Protein AF-A0A0C2D2R8-F1 (afdb_monomer)

Organism: NCBI:txid51022

pLDDT: mean 90.13, std 8.59, range [53.88, 98.56]

Mean predicted aligned error: 11.69 Å

Secondary structure (DSSP, 8-state):
---EEGGGTTS-SSTT---SS----HHHHHHTTSS-S---SBSSHHHHHHHHHHHTT-------TTTSEE-PPP--SPPTTS-B-TTHHHHHHHHHHHTTTSSTTT---EEEEEEE-SS-EEEEEE--HHHHTHHHHTS-SSTT---SS----HHHHHHTTSS-S---SBSSHHHHHHHHHHHTT-------TTT----PPP-PSPPTTSPBPTTHHHHHHHHHHHGGGSSTTT---EEEEEEE-SS-EEEEEE--HHHHHHHHHHHH-

Solvent-accessible surface area (backbone atoms only — not comparable to full-atom values): 16697 Å² total; per-residue (Å²): 74,60,42,7,32,56,90,56,76,46,40,65,94,51,96,65,71,49,48,97,41,71,85,71,53,73,64,56,37,56,73,38,24,44,57,67,82,77,69,67,47,44,63,49,59,37,50,38,42,37,51,36,41,48,75,70,73,46,82,90,74,70,62,58,57,90,76,29,61,42,78,74,81,89,72,76,80,81,55,85,89,52,43,72,29,89,57,30,65,47,52,47,70,41,37,89,79,44,37,90,74,38,12,63,89,62,69,65,68,44,83,75,46,80,44,85,52,100,90,49,73,48,75,44,67,42,64,51,57,87,68,58,46,56,67,57,72,64,48,71,80,43,98,64,70,47,59,100,78,77,87,70,53,73,64,57,36,58,73,38,22,44,58,66,82,77,70,68,50,46,64,51,59,37,52,38,42,38,50,36,41,48,72,72,71,46,83,86,86,74,74,59,71,91,76,63,74,84,81,85,78,89,71,76,80,78,56,84,89,56,45,70,29,90,29,30,66,55,51,48,72,41,36,90,80,44,39,89,75,38,11,62,88,64,68,64,68,44,83,75,45,79,46,85,51,98,87,49,73,47,75,45,67,43,67,50,56,88,73,48,46,64,57,50,50,74,74,50,96

Structure (mmCIF, N/CA/C/O backbone):
data_AF-A0A0C2D2R8-F1
#
_entry.id   AF-A0A0C2D2R8-F1
#
loop_
_atom_site.group_PDB
_atom_site.id
_atom_site.type_symbol
_atom_site.label_atom_id
_atom_site.label_alt_id
_atom_site.label_comp_id
_atom_site.label_asym_id
_atom_site.label_entity_id
_atom_site.label_seq_id
_atom_site.pdbx_PDB_ins_code
_atom_site.Cartn_x
_atom_site.Cartn_y
_atom_site.Cartn_z
_atom_site.occupancy
_atom_site.B_iso_or_equiv
_atom_site.auth_seq_id
_atom_site.auth_comp_id
_atom_site.auth_asym_id
_atom_site.auth_atom_id
_atom_site.pdbx_PDB_model_num
ATOM 1 N N . MET A 1 1 ? 22.626 1.838 -16.517 1.00 75.88 1 MET A N 1
ATOM 2 C CA . MET A 1 1 ? 21.648 2.520 -15.643 1.00 75.88 1 MET A CA 1
ATOM 3 C C . MET A 1 1 ? 22.037 3.982 -15.448 1.00 75.88 1 MET A C 1
ATOM 5 O O . MET A 1 1 ? 23.229 4.282 -15.495 1.00 75.88 1 MET A O 1
ATOM 9 N N . ALA A 1 2 ? 21.071 4.879 -15.237 1.00 78.25 2 ALA A N 1
ATOM 10 C CA . ALA A 1 2 ? 21.328 6.248 -14.796 1.00 78.25 2 ALA A CA 1
ATOM 11 C C . ALA A 1 2 ? 21.651 6.298 -13.298 1.00 78.25 2 ALA A C 1
ATOM 13 O O . ALA A 1 2 ? 20.819 5.952 -12.471 1.00 78.25 2 ALA A O 1
ATOM 14 N N . VAL A 1 3 ? 22.869 6.724 -12.960 1.00 83.44 3 VAL A N 1
ATOM 15 C CA . VAL A 1 3 ? 23.379 6.709 -11.573 1.00 83.44 3 VAL A CA 1
ATOM 16 C C . VAL A 1 3 ? 23.703 8.101 -11.035 1.00 83.44 3 VAL A C 1
ATOM 18 O O . VAL A 1 3 ? 23.765 8.293 -9.827 1.00 83.44 3 VAL A O 1
ATOM 21 N N . ALA A 1 4 ? 23.882 9.086 -11.922 1.00 86.06 4 ALA A N 1
ATOM 22 C CA . ALA A 1 4 ? 24.266 10.444 -11.561 1.00 86.06 4 ALA A CA 1
ATOM 23 C C . ALA A 1 4 ? 23.392 11.465 -12.302 1.00 86.06 4 ALA A C 1
ATOM 25 O O . ALA A 1 4 ? 23.689 11.859 -13.428 1.00 86.06 4 ALA A O 1
ATOM 26 N N . MET A 1 5 ? 22.308 11.922 -11.672 1.00 88.25 5 MET A N 1
ATOM 27 C CA . MET A 1 5 ? 21.421 12.948 -12.238 1.00 88.25 5 MET A CA 1
ATOM 28 C C . MET A 1 5 ? 21.663 14.325 -11.628 1.00 88.25 5 MET A C 1
ATOM 30 O O . MET A 1 5 ? 21.752 14.459 -10.409 1.00 88.25 5 MET A O 1
ATOM 34 N N . ASN A 1 6 ? 21.648 15.373 -12.453 1.00 88.81 6 ASN A N 1
ATOM 35 C CA . ASN A 1 6 ? 21.806 16.756 -11.988 1.00 88.81 6 ASN A CA 1
ATOM 36 C C . ASN A 1 6 ? 20.785 17.169 -10.906 1.00 88.81 6 ASN A C 1
ATOM 38 O O . ASN A 1 6 ? 21.153 17.863 -9.962 1.00 88.81 6 ASN A O 1
ATOM 42 N N . LYS A 1 7 ? 19.528 16.706 -11.001 1.00 86.25 7 LYS A N 1
ATOM 43 C CA . LYS A 1 7 ? 18.465 16.958 -10.008 1.00 86.25 7 LYS A CA 1
ATOM 44 C C . LYS A 1 7 ? 18.848 16.497 -8.598 1.00 86.25 7 LYS A C 1
ATOM 46 O O . LYS A 1 7 ? 18.421 17.112 -7.629 1.00 86.25 7 LYS A O 1
ATOM 51 N N . PHE A 1 8 ? 19.666 15.453 -8.492 1.00 86.06 8 PHE A N 1
ATOM 52 C CA . PHE A 1 8 ? 20.115 14.866 -7.228 1.00 86.06 8 PHE A CA 1
ATOM 53 C C . PHE A 1 8 ? 21.587 15.188 -6.930 1.00 86.06 8 PHE A C 1
ATOM 55 O O . PHE A 1 8 ? 22.262 14.453 -6.216 1.00 86.06 8 PHE A O 1
ATOM 62 N N . GLY A 1 9 ? 22.126 16.264 -7.516 1.00 89.56 9 GLY A N 1
ATOM 63 C CA . GLY A 1 9 ? 23.525 16.648 -7.314 1.00 89.56 9 GLY A CA 1
ATOM 64 C C . GLY A 1 9 ? 24.525 15.630 -7.871 1.00 89.56 9 GLY A C 1
ATOM 65 O O . GLY A 1 9 ? 25.624 15.511 -7.340 1.00 89.56 9 GLY A O 1
ATOM 66 N N . TYR A 1 10 ? 24.141 14.901 -8.925 1.00 90.62 10 TYR A N 1
ATOM 67 C CA . TYR A 1 10 ? 24.919 13.827 -9.550 1.00 90.62 10 TYR A CA 1
ATOM 68 C C . TYR A 1 10 ? 25.260 12.660 -8.614 1.00 90.62 10 TYR A C 1
ATOM 70 O O . TYR A 1 10 ? 26.264 11.991 -8.825 1.00 90.62 10 TYR A O 1
ATOM 78 N N . LYS A 1 11 ? 24.407 12.393 -7.621 1.00 87.88 11 LYS A N 1
ATOM 79 C CA . LYS A 1 11 ? 24.518 11.240 -6.722 1.00 87.88 11 LYS A CA 1
ATOM 80 C C . LYS A 1 11 ? 23.278 10.363 -6.807 1.00 87.88 11 LYS A C 1
ATOM 82 O O . LYS A 1 11 ? 22.185 10.862 -7.091 1.00 87.88 11 LYS A O 1
ATOM 87 N N . ILE A 1 12 ? 23.446 9.076 -6.515 1.00 86.81 12 ILE A N 1
ATOM 88 C CA . ILE A 1 12 ? 22.315 8.166 -6.351 1.00 86.81 12 ILE A CA 1
ATOM 89 C C . ILE A 1 12 ? 21.608 8.479 -5.013 1.00 86.81 12 ILE A C 1
ATOM 91 O O . ILE A 1 12 ? 22.275 8.535 -3.978 1.00 86.81 12 ILE A O 1
ATOM 95 N N . PRO A 1 13 ? 20.286 8.721 -4.993 1.00 86.69 13 PRO A N 1
ATOM 96 C CA . PRO A 1 13 ? 19.558 9.044 -3.765 1.00 86.69 13 PRO A CA 1
ATOM 97 C C . PRO A 1 13 ? 19.526 7.892 -2.752 1.00 86.69 13 PRO A C 1
ATOM 99 O O . PRO A 1 13 ? 19.543 8.139 -1.550 1.00 86.69 13 PRO A O 1
ATOM 102 N N . TYR A 1 14 ? 19.475 6.645 -3.231 1.00 90.31 14 TYR A N 1
ATOM 103 C CA . TYR A 1 14 ? 19.482 5.432 -2.411 1.00 90.31 14 TYR A CA 1
ATOM 104 C C . TYR A 1 14 ? 19.962 4.214 -3.220 1.00 90.31 14 TYR A C 1
ATOM 106 O O . TYR A 1 14 ? 19.854 4.179 -4.445 1.00 90.31 14 TYR A O 1
ATOM 114 N N . ALA A 1 15 ? 20.511 3.203 -2.538 1.00 89.38 15 ALA A N 1
ATOM 115 C CA . ALA A 1 15 ? 21.239 2.096 -3.172 1.00 89.38 15 ALA A CA 1
ATOM 116 C C . ALA A 1 15 ? 20.380 1.194 -4.078 1.00 89.38 15 ALA A C 1
ATOM 118 O O . ALA A 1 15 ? 20.896 0.592 -5.021 1.00 89.38 15 ALA A O 1
ATOM 119 N N . THR A 1 16 ? 19.078 1.103 -3.812 1.00 91.81 16 THR A N 1
ATOM 120 C CA . THR A 1 16 ? 18.125 0.289 -4.582 1.00 91.81 16 THR A CA 1
ATOM 121 C C . THR A 1 16 ? 17.457 1.061 -5.719 1.00 91.81 16 THR A C 1
ATOM 123 O O . THR A 1 16 ? 16.611 0.503 -6.405 1.00 91.81 16 THR A O 1
ATOM 126 N N . MET A 1 17 ? 17.841 2.323 -5.968 1.00 90.44 17 MET A N 1
ATOM 127 C CA . MET A 1 17 ? 17.234 3.112 -7.040 1.00 90.44 17 MET A CA 1
ATOM 128 C C . MET A 1 17 ? 17.423 2.408 -8.387 1.00 90.44 17 MET A C 1
ATOM 130 O O . MET A 1 17 ? 18.549 2.068 -8.779 1.00 90.44 17 MET A O 1
ATOM 134 N N . PHE A 1 18 ? 16.304 2.218 -9.081 1.00 93.50 18 PHE A N 1
ATOM 135 C CA . PHE A 1 18 ? 16.228 1.548 -10.379 1.00 93.50 18 PHE A CA 1
ATOM 136 C C . PHE A 1 18 ? 15.490 2.387 -11.433 1.00 93.50 18 PHE A C 1
ATOM 138 O O . PHE A 1 18 ? 15.313 1.950 -12.562 1.00 93.50 18 PHE A O 1
ATOM 145 N N . GLY A 1 19 ? 15.096 3.612 -11.086 1.00 88.19 19 GLY A N 1
ATOM 146 C CA . GLY A 1 19 ? 14.389 4.503 -11.995 1.00 88.19 19 GLY A CA 1
ATOM 147 C C . GLY A 1 19 ? 15.261 5.216 -13.019 1.00 88.19 19 GLY A C 1
ATOM 148 O O . GLY A 1 19 ? 16.478 5.033 -13.114 1.00 88.19 19 GLY A O 1
ATOM 149 N N . THR A 1 20 ? 14.627 6.133 -13.749 1.00 86.75 20 THR A N 1
ATOM 150 C CA . THR A 1 20 ? 15.222 6.963 -14.814 1.00 86.75 20 THR A CA 1
ATOM 151 C C . THR A 1 20 ? 15.529 6.203 -16.101 1.00 86.75 20 THR A C 1
ATOM 153 O O . THR A 1 20 ? 14.777 6.306 -17.062 1.00 86.75 20 THR A O 1
ATOM 156 N N . SER A 1 21 ? 16.657 5.498 -16.173 1.00 88.88 21 SER A N 1
ATOM 157 C CA . SER A 1 21 ? 17.075 4.800 -17.392 1.00 88.88 21 SER A CA 1
ATOM 158 C C . SER A 1 21 ? 17.768 3.502 -17.030 1.00 88.88 21 SER A C 1
ATOM 160 O O . SER A 1 21 ? 18.829 3.497 -16.394 1.00 88.88 21 SER A O 1
ATOM 162 N N . THR A 1 22 ? 17.162 2.400 -17.448 1.00 93.25 22 THR A N 1
ATOM 163 C CA . THR A 1 22 ? 17.618 1.032 -17.218 1.00 93.25 22 THR A CA 1
ATOM 164 C C . THR A 1 22 ? 17.587 0.248 -18.517 1.00 93.25 22 THR A C 1
ATOM 166 O O . THR A 1 22 ? 16.939 0.631 -19.489 1.00 93.25 22 THR A O 1
ATOM 169 N N . ALA A 1 23 ? 18.357 -0.834 -18.557 1.00 94.62 23 ALA A N 1
ATOM 170 C CA . ALA A 1 23 ? 18.409 -1.729 -19.697 1.00 94.62 23 ALA A CA 1
ATOM 171 C C . ALA A 1 23 ? 18.359 -3.162 -19.179 1.00 94.62 23 ALA A C 1
ATOM 173 O O . ALA A 1 23 ? 19.102 -3.512 -18.264 1.00 94.62 23 ALA A O 1
ATOM 174 N N . LEU A 1 24 ? 17.483 -3.963 -19.776 1.00 96.31 24 LEU A N 1
ATOM 175 C CA . LEU A 1 24 ? 17.378 -5.397 -19.550 1.00 96.31 24 LEU A CA 1
ATOM 176 C C . LEU A 1 24 ? 17.409 -6.091 -20.910 1.00 96.31 24 LEU A C 1
ATOM 178 O O . LEU A 1 24 ? 16.900 -5.558 -21.900 1.00 96.31 24 LEU A O 1
ATOM 182 N N . THR A 1 25 ? 17.976 -7.292 -20.968 1.00 98.06 25 THR A N 1
ATOM 183 C CA . THR A 1 25 ? 17.787 -8.153 -22.138 1.00 98.06 25 THR A CA 1
ATOM 184 C C . THR A 1 25 ? 16.324 -8.587 -22.231 1.00 98.06 25 THR A C 1
ATOM 186 O O . THR A 1 25 ? 15.588 -8.589 -21.242 1.00 98.06 25 THR A O 1
ATOM 189 N N . VAL A 1 26 ? 15.891 -9.008 -23.422 1.00 98.06 26 VAL A N 1
ATOM 190 C CA . VAL A 1 26 ? 14.534 -9.551 -23.618 1.00 98.06 26 VAL A CA 1
ATOM 191 C C . VAL A 1 26 ? 14.271 -10.732 -22.680 1.00 98.06 26 VAL A C 1
ATOM 193 O O . VAL A 1 26 ? 13.171 -10.868 -22.151 1.00 98.06 26 VAL A O 1
ATOM 196 N N . GLU A 1 27 ? 15.279 -11.576 -22.453 1.00 98.25 27 GLU A N 1
ATOM 197 C CA . GLU A 1 27 ? 15.175 -12.717 -21.546 1.00 98.25 27 GLU A CA 1
ATOM 198 C C . GLU A 1 27 ? 15.023 -12.273 -20.089 1.00 98.25 27 GLU A C 1
ATOM 200 O O . GLU A 1 27 ? 14.104 -12.734 -19.417 1.00 98.25 27 GLU A O 1
ATOM 205 N N . GLN A 1 28 ? 15.853 -11.332 -19.626 1.00 98.25 28 GLN A N 1
ATOM 206 C CA . GLN A 1 28 ? 15.751 -10.775 -18.275 1.00 98.25 28 GLN A CA 1
ATOM 207 C C . GLN A 1 28 ? 14.375 -10.146 -18.047 1.00 98.25 28 GLN A C 1
ATOM 209 O O . GLN A 1 28 ? 13.716 -10.472 -17.064 1.00 98.25 28 GLN A O 1
ATOM 214 N N . PHE A 1 29 ? 13.907 -9.316 -18.985 1.00 98.19 29 PHE A N 1
ATOM 215 C CA . PHE A 1 29 ? 12.605 -8.656 -18.893 1.00 98.19 29 PHE A CA 1
ATOM 216 C C . PHE A 1 29 ? 11.445 -9.659 -18.843 1.00 98.19 29 PHE A C 1
ATOM 218 O O . PHE A 1 29 ? 10.519 -9.502 -18.052 1.00 98.19 29 PHE A O 1
ATOM 225 N N . ARG A 1 30 ? 11.498 -10.729 -19.646 1.00 97.81 30 ARG A N 1
ATOM 226 C CA . ARG A 1 30 ? 10.493 -11.803 -19.599 1.00 97.81 30 ARG A CA 1
ATOM 227 C C . ARG A 1 30 ? 10.559 -12.597 -18.298 1.00 97.81 30 ARG A C 1
ATOM 229 O O . ARG A 1 30 ? 9.514 -12.914 -17.741 1.00 97.81 30 ARG A O 1
ATOM 236 N N . ARG A 1 31 ? 11.761 -12.903 -17.804 1.00 97.50 31 ARG A N 1
ATOM 237 C CA . ARG A 1 31 ? 11.954 -13.694 -16.581 1.00 97.50 31 ARG A CA 1
ATOM 238 C C . ARG A 1 31 ? 11.428 -12.986 -15.338 1.00 97.50 31 ARG A C 1
ATOM 240 O O . ARG A 1 31 ? 10.921 -13.659 -14.451 1.00 97.50 31 ARG A O 1
ATOM 247 N N . VAL A 1 32 ? 11.509 -11.657 -15.297 1.00 97.38 32 VAL A N 1
ATOM 248 C CA . VAL A 1 32 ? 10.939 -10.829 -14.218 1.00 97.38 32 VAL A CA 1
ATOM 249 C C . VAL A 1 32 ? 9.470 -10.457 -14.454 1.00 97.38 32 VAL A C 1
ATOM 251 O O . VAL A 1 32 ? 8.920 -9.651 -13.714 1.00 97.38 32 VAL A O 1
ATOM 254 N N . ASN A 1 33 ? 8.825 -11.041 -15.475 1.00 98.00 33 ASN A N 1
ATOM 255 C CA . ASN A 1 33 ? 7.449 -10.739 -15.873 1.00 98.00 33 ASN A CA 1
ATOM 256 C C . ASN A 1 33 ? 7.217 -9.241 -16.164 1.00 98.00 33 ASN A C 1
ATOM 258 O O . ASN A 1 33 ? 6.125 -8.737 -15.953 1.00 98.00 33 ASN A O 1
ATOM 262 N N . GLY A 1 34 ? 8.220 -8.510 -16.655 1.00 97.62 34 GLY A N 1
ATOM 263 C CA . GLY A 1 34 ? 8.126 -7.068 -16.903 1.00 97.62 34 GLY A CA 1
ATOM 264 C C . GLY A 1 34 ? 7.785 -6.219 -15.665 1.00 97.62 34 GLY A C 1
ATOM 265 O O . GLY A 1 34 ? 7.880 -6.677 -14.526 1.00 97.62 34 GLY A O 1
ATOM 266 N N . PHE A 1 35 ? 7.400 -4.963 -15.909 1.00 97.06 35 PHE A N 1
ATOM 267 C CA . PHE A 1 35 ? 6.914 -4.043 -14.872 1.00 97.06 35 PHE A CA 1
ATOM 268 C C . PHE A 1 35 ? 5.508 -4.425 -14.392 1.00 97.06 35 PHE A C 1
ATOM 270 O O . PHE A 1 35 ? 4.736 -5.009 -15.151 1.00 97.06 35 PHE A O 1
ATOM 277 N N . SER A 1 36 ? 5.177 -4.057 -13.151 1.00 95.44 36 SER A N 1
ATOM 278 C CA . SER A 1 36 ? 3.816 -4.139 -12.608 1.00 95.44 36 SER A CA 1
ATOM 279 C C . SER A 1 36 ? 2.828 -3.278 -13.403 1.00 95.44 36 SER A C 1
ATOM 281 O O . SER A 1 36 ? 3.143 -2.142 -13.757 1.00 95.44 36 SER A O 1
ATOM 283 N N . ASN A 1 37 ? 1.602 -3.773 -13.594 1.00 94.00 37 ASN A N 1
ATOM 284 C CA . ASN A 1 37 ? 0.506 -3.004 -14.195 1.00 94.00 37 ASN A CA 1
ATOM 285 C C . ASN A 1 37 ? -0.325 -2.232 -13.150 1.00 94.00 37 ASN A C 1
ATOM 287 O O . ASN A 1 37 ? -1.358 -1.653 -13.481 1.00 94.00 37 ASN A O 1
ATOM 291 N N . ARG A 1 38 ? 0.086 -2.241 -11.872 1.00 91.19 38 ARG A N 1
ATOM 292 C CA . ARG A 1 38 ? -0.735 -1.760 -10.744 1.00 91.19 38 ARG A CA 1
ATOM 293 C C . ARG A 1 38 ? -0.433 -0.340 -10.282 1.00 91.19 38 ARG A C 1
ATOM 295 O O . ARG A 1 38 ? -1.174 0.230 -9.480 1.00 91.19 38 ARG A O 1
ATOM 302 N N . TYR A 1 39 ? 0.654 0.245 -10.765 1.00 91.75 39 TYR A N 1
ATOM 303 C CA . TYR A 1 39 ? 1.080 1.573 -10.344 1.00 91.75 39 TYR A CA 1
ATOM 304 C C . TYR A 1 39 ? 0.378 2.660 -11.164 1.00 91.75 39 TYR A C 1
ATOM 306 O O . TYR A 1 39 ? 0.883 3.119 -12.183 1.00 91.75 39 TYR A O 1
ATOM 314 N N . TRP A 1 40 ? -0.788 3.094 -10.678 1.00 90.25 40 TRP A N 1
ATOM 315 C CA . TRP A 1 40 ? -1.517 4.254 -11.198 1.00 90.25 40 TRP A CA 1
ATOM 316 C C . TRP A 1 40 ? -1.246 5.485 -10.333 1.00 90.25 40 TRP A C 1
ATOM 318 O O . TRP A 1 40 ? -1.620 5.529 -9.160 1.00 90.25 40 TRP A O 1
ATOM 328 N N . GLY A 1 41 ? -0.601 6.495 -10.910 1.00 88.88 41 GLY A N 1
ATOM 329 C CA . GLY A 1 41 ? -0.092 7.649 -10.171 1.00 88.88 41 GLY A CA 1
ATOM 330 C C . GLY A 1 41 ? 1.425 7.590 -9.987 1.00 88.88 41 GLY A C 1
ATOM 331 O O . GLY A 1 41 ? 2.118 6.790 -10.610 1.00 88.88 41 GLY A O 1
ATOM 332 N N . TRP A 1 42 ? 1.952 8.445 -9.114 1.00 86.38 42 TRP A N 1
ATOM 333 C CA . TRP A 1 42 ? 3.390 8.588 -8.906 1.00 86.38 42 TRP A CA 1
ATOM 334 C C . TRP A 1 42 ? 3.927 7.726 -7.749 1.00 86.38 42 TRP A C 1
ATOM 336 O O . TRP A 1 42 ? 3.497 7.890 -6.596 1.00 86.38 42 TRP A O 1
ATOM 346 N N . GLY A 1 43 ? 4.942 6.908 -8.052 1.00 90.12 43 GLY A N 1
ATOM 347 C CA . GLY A 1 43 ? 5.909 6.343 -7.110 1.00 90.12 43 GLY A CA 1
ATOM 348 C C . GLY A 1 43 ? 5.775 4.842 -6.830 1.00 90.12 43 GLY A C 1
ATOM 349 O O . GLY A 1 43 ? 4.670 4.333 -6.652 1.00 90.12 43 GLY A O 1
ATOM 350 N N . GLY A 1 44 ? 6.930 4.190 -6.660 1.00 92.38 44 GLY A N 1
ATOM 351 C CA . GLY A 1 44 ? 7.102 2.799 -6.221 1.00 92.38 44 GLY A CA 1
ATOM 352 C C . GLY A 1 44 ? 7.245 1.770 -7.349 1.00 92.38 44 GLY A C 1
ATOM 353 O O . GLY A 1 44 ? 7.673 0.653 -7.089 1.00 92.38 44 GLY A O 1
ATOM 354 N N . GLU A 1 45 ? 6.948 2.135 -8.594 1.00 95.44 45 GLU A N 1
ATOM 355 C CA . GLU A 1 45 ? 7.003 1.254 -9.766 1.00 95.44 45 GLU A CA 1
ATOM 356 C C . GLU A 1 45 ? 8.431 0.810 -10.112 1.00 95.44 45 GLU A C 1
ATOM 358 O O . GLU A 1 45 ? 8.678 -0.350 -10.449 1.00 95.44 45 GLU A O 1
ATOM 363 N N . ASP A 1 46 ? 9.392 1.725 -9.979 1.00 95.81 46 ASP A N 1
ATOM 364 C CA . ASP A 1 46 ? 10.806 1.441 -10.213 1.00 95.81 46 ASP A CA 1
ATOM 365 C C . ASP A 1 46 ? 11.390 0.564 -9.091 1.00 95.81 46 ASP A C 1
ATOM 367 O O . ASP A 1 46 ? 12.213 -0.318 -9.343 1.00 95.81 46 ASP A O 1
ATOM 371 N N . ASP A 1 47 ? 10.947 0.778 -7.849 1.00 95.56 47 ASP A N 1
ATOM 372 C CA . ASP A 1 47 ? 11.377 0.005 -6.678 1.00 95.56 47 ASP A CA 1
ATOM 373 C C . ASP A 1 47 ? 10.772 -1.418 -6.679 1.00 95.56 47 ASP A C 1
ATOM 375 O O . ASP A 1 47 ? 11.446 -2.390 -6.315 1.00 95.56 47 ASP A O 1
ATOM 379 N N . ASP A 1 48 ? 9.535 -1.573 -7.165 1.00 96.69 48 ASP A N 1
ATOM 380 C CA . ASP A 1 48 ? 8.926 -2.872 -7.482 1.00 96.69 48 ASP A CA 1
ATOM 381 C C . ASP A 1 48 ? 9.772 -3.618 -8.523 1.00 96.69 48 ASP A C 1
ATOM 383 O O . ASP A 1 48 ? 10.180 -4.759 -8.293 1.00 96.69 48 ASP A O 1
ATOM 387 N N . MET A 1 49 ? 10.150 -2.951 -9.618 1.00 97.00 49 MET A N 1
ATOM 388 C CA . MET A 1 49 ? 10.994 -3.560 -10.646 1.00 97.00 49 MET A CA 1
ATOM 389 C C . MET A 1 49 ? 12.379 -3.960 -10.117 1.00 97.00 49 MET A C 1
ATOM 391 O O . MET A 1 49 ? 12.860 -5.048 -10.443 1.00 97.00 49 MET A O 1
ATOM 395 N N . TYR A 1 50 ? 13.008 -3.139 -9.266 1.00 96.44 50 TYR A N 1
ATOM 396 C CA . TYR A 1 50 ? 14.245 -3.518 -8.572 1.00 96.44 50 TYR A CA 1
ATOM 397 C C . TYR A 1 50 ? 14.058 -4.826 -7.798 1.00 96.44 50 TYR A C 1
ATOM 399 O O . TYR A 1 50 ? 14.828 -5.775 -7.961 1.00 96.44 50 TYR A O 1
ATOM 407 N N . THR A 1 51 ? 12.998 -4.897 -6.990 1.00 96.50 51 THR A N 1
ATOM 408 C CA . THR A 1 51 ? 12.671 -6.073 -6.178 1.00 96.50 51 THR A CA 1
ATOM 409 C C . THR A 1 51 ? 12.505 -7.320 -7.042 1.00 96.50 51 THR A C 1
ATOM 411 O O . THR A 1 51 ? 13.055 -8.371 -6.706 1.00 96.50 51 THR A O 1
ATOM 414 N N . ARG A 1 52 ? 11.817 -7.213 -8.186 1.00 97.38 52 ARG A N 1
ATOM 415 C CA . ARG A 1 52 ? 11.647 -8.322 -9.140 1.00 97.38 52 ARG A CA 1
ATOM 416 C C . ARG A 1 52 ? 12.973 -8.813 -9.712 1.00 97.38 52 ARG A C 1
ATOM 418 O O . ARG A 1 52 ? 13.204 -10.020 -9.760 1.00 97.38 52 ARG A O 1
ATOM 425 N N . VAL A 1 53 ? 13.846 -7.893 -10.125 1.00 96.81 53 VAL A N 1
ATOM 426 C CA . VAL A 1 53 ? 15.170 -8.207 -10.688 1.00 96.81 53 VAL A CA 1
ATOM 427 C C . VAL A 1 53 ? 16.012 -8.994 -9.686 1.00 96.81 53 VAL A C 1
ATOM 429 O O . VAL A 1 53 ? 16.505 -10.073 -10.021 1.00 96.81 53 VAL A O 1
ATOM 432 N N . VAL A 1 54 ? 16.107 -8.511 -8.445 1.00 96.12 54 VAL A N 1
ATOM 433 C CA . VAL A 1 54 ? 16.900 -9.174 -7.399 1.00 96.12 54 VAL A CA 1
ATOM 434 C C . VAL A 1 54 ? 16.265 -10.507 -6.985 1.00 96.12 54 VAL A C 1
ATOM 436 O O . VAL A 1 54 ? 16.964 -11.508 -6.849 1.00 96.12 54 VAL A O 1
ATOM 439 N N . THR A 1 55 ? 14.933 -10.568 -6.875 1.00 94.88 55 THR A N 1
ATOM 440 C CA . THR A 1 55 ? 14.192 -11.807 -6.554 1.00 94.88 55 THR A CA 1
ATOM 441 C C . THR A 1 55 ? 14.362 -12.880 -7.634 1.00 94.88 55 THR A C 1
ATOM 443 O O . THR A 1 55 ? 14.429 -14.068 -7.325 1.00 94.88 55 THR A O 1
ATOM 446 N N . ALA A 1 56 ? 14.484 -12.487 -8.905 1.00 94.94 56 ALA A N 1
ATOM 447 C CA . ALA A 1 56 ? 14.772 -13.403 -10.010 1.00 94.94 56 ALA A CA 1
ATOM 448 C C . ALA A 1 56 ? 16.235 -13.896 -10.047 1.00 94.94 56 ALA A C 1
ATOM 450 O O . ALA A 1 56 ? 16.569 -14.731 -10.897 1.00 94.94 56 ALA A O 1
ATOM 451 N N . GLY A 1 57 ? 17.081 -13.415 -9.127 1.00 96.25 57 GLY A N 1
ATOM 452 C CA . GLY A 1 57 ? 18.484 -13.797 -8.976 1.00 96.25 57 GLY A CA 1
ATOM 453 C C . GLY A 1 57 ? 19.452 -12.996 -9.845 1.00 96.25 57 GLY A C 1
ATOM 454 O O . GLY A 1 57 ? 20.528 -13.500 -10.157 1.00 96.25 57 GLY A O 1
ATOM 455 N N . TYR A 1 58 ? 19.074 -11.791 -10.280 1.00 97.25 58 TYR A N 1
ATOM 456 C CA . TYR A 1 58 ? 19.955 -10.906 -11.040 1.00 97.25 58 TYR A CA 1
ATOM 457 C C . TYR A 1 58 ? 20.560 -9.812 -10.162 1.00 97.25 58 TYR A C 1
ATOM 459 O O . TYR A 1 58 ? 19.881 -9.224 -9.321 1.00 97.25 58 TYR A O 1
ATOM 467 N N . ASP A 1 59 ? 21.813 -9.474 -10.450 1.00 95.19 59 ASP A N 1
ATOM 468 C CA . ASP A 1 59 ? 22.480 -8.308 -9.882 1.00 95.19 59 ASP A CA 1
ATOM 469 C C . ASP A 1 59 ? 22.248 -7.058 -10.737 1.00 95.19 59 ASP A C 1
ATOM 471 O O . ASP A 1 59 ? 22.081 -7.116 -11.960 1.00 95.19 59 ASP A O 1
ATOM 475 N N . VAL A 1 60 ? 22.270 -5.898 -10.081 1.00 94.06 60 VAL A N 1
ATOM 476 C CA . VAL A 1 60 ? 22.113 -4.599 -10.737 1.00 94.06 60 VAL A CA 1
ATOM 477 C C . VAL A 1 60 ? 23.479 -3.995 -11.043 1.00 94.06 60 VAL A C 1
ATOM 479 O O . VAL A 1 60 ? 24.160 -3.492 -10.149 1.00 94.06 60 VAL A O 1
ATOM 482 N N . ASP A 1 61 ? 23.844 -3.988 -12.325 1.00 93.19 61 ASP A N 1
ATOM 483 C CA . ASP A 1 61 ? 25.083 -3.371 -12.797 1.00 93.19 61 ASP A CA 1
ATOM 484 C C . ASP A 1 61 ? 24.944 -1.855 -13.026 1.00 93.19 61 ASP A C 1
ATOM 486 O O . ASP A 1 61 ? 23.938 -1.340 -13.539 1.00 93.19 61 ASP A O 1
ATOM 490 N N . ARG A 1 62 ? 25.985 -1.118 -12.634 1.00 92.06 62 ARG A N 1
ATOM 491 C CA . ARG A 1 62 ? 26.015 0.345 -12.607 1.00 92.06 62 ARG A CA 1
ATOM 492 C C . ARG A 1 62 ? 27.359 0.860 -13.100 1.00 92.06 62 ARG A C 1
ATOM 494 O O . ARG A 1 62 ? 28.401 0.600 -12.508 1.00 92.06 62 ARG A O 1
ATOM 501 N N . TYR A 1 63 ? 27.315 1.675 -14.151 1.00 90.69 63 TYR A N 1
ATOM 502 C CA . TYR A 1 63 ? 28.496 2.393 -14.617 1.00 90.69 63 TYR A CA 1
ATOM 503 C C . TYR A 1 63 ? 28.984 3.401 -13.567 1.00 90.69 63 TYR A C 1
ATOM 505 O O . TYR A 1 63 ? 28.168 3.957 -12.831 1.00 90.69 63 TYR A O 1
ATOM 513 N N . PRO A 1 64 ? 30.288 3.715 -13.552 1.00 89.75 64 PRO A N 1
ATOM 514 C CA . PRO A 1 64 ? 30.840 4.797 -12.747 1.00 89.75 64 PRO A CA 1
ATOM 515 C C . PRO A 1 64 ? 30.131 6.150 -12.956 1.00 89.75 64 PRO A C 1
ATOM 517 O O . PRO A 1 64 ? 29.770 6.523 -14.079 1.00 89.75 64 PRO A O 1
ATOM 520 N N . GLU A 1 65 ? 29.990 6.930 -11.879 1.00 87.31 65 GLU A N 1
ATOM 521 C CA . GLU A 1 65 ? 29.291 8.231 -11.863 1.00 87.31 65 GLU A CA 1
ATOM 522 C C . GLU A 1 65 ? 29.899 9.288 -12.801 1.00 87.31 65 GLU A C 1
ATOM 524 O O . GLU A 1 65 ? 29.234 10.253 -13.179 1.00 87.31 65 GLU A O 1
ATOM 529 N N . ASN A 1 66 ? 31.172 9.151 -13.175 1.00 88.56 66 ASN A N 1
ATOM 530 C CA . ASN A 1 66 ? 31.834 10.041 -14.131 1.00 88.56 66 ASN A CA 1
ATOM 531 C C . ASN A 1 66 ? 31.469 9.735 -15.595 1.00 88.56 66 ASN A C 1
ATOM 533 O O . ASN A 1 66 ? 31.655 10.605 -16.440 1.00 88.56 66 ASN A O 1
ATOM 537 N N . ILE A 1 67 ? 30.939 8.543 -15.886 1.00 90.06 67 ILE A N 1
ATOM 538 C CA . ILE A 1 67 ? 30.514 8.119 -17.229 1.00 90.06 67 ILE A CA 1
ATOM 539 C C . ILE A 1 67 ? 29.003 8.312 -17.390 1.00 90.06 67 ILE A C 1
ATOM 541 O O . ILE A 1 67 ? 28.539 8.896 -18.366 1.00 90.06 67 ILE A O 1
ATOM 545 N N . ALA A 1 68 ? 28.218 7.848 -16.419 1.00 90.25 68 ALA A N 1
ATOM 546 C CA . ALA A 1 68 ? 26.762 7.784 -16.512 1.00 90.25 68 ALA A CA 1
ATOM 547 C C . ALA A 1 68 ? 26.073 9.005 -15.871 1.00 90.25 68 ALA A C 1
ATOM 549 O O . ALA A 1 68 ? 25.241 8.865 -14.967 1.00 90.25 68 ALA A O 1
ATOM 550 N N . ARG A 1 69 ? 26.419 10.207 -16.362 1.00 91.50 69 ARG A N 1
ATOM 551 C CA . ARG A 1 69 ? 25.806 11.485 -15.957 1.00 91.50 69 ARG A CA 1
ATOM 552 C C . ARG A 1 69 ? 24.621 11.861 -16.837 1.00 91.50 69 ARG A C 1
ATOM 554 O O . ARG A 1 69 ? 24.720 11.856 -18.059 1.00 91.50 69 ARG A O 1
ATOM 561 N N . TYR A 1 70 ? 23.526 12.261 -16.201 1.00 91.50 70 TYR A N 1
ATOM 562 C CA . TYR A 1 70 ? 22.263 12.592 -16.850 1.00 91.50 70 TYR A CA 1
ATOM 563 C C . TYR A 1 70 ? 21.800 13.993 -16.456 1.00 91.50 70 TYR A C 1
ATOM 565 O O . TYR A 1 70 ? 21.886 14.409 -15.296 1.00 91.50 70 TYR A O 1
ATOM 573 N N . THR A 1 71 ? 21.253 14.703 -17.437 1.00 91.94 71 THR A N 1
ATOM 574 C CA . THR A 1 71 ? 20.656 16.025 -17.255 1.00 91.94 71 THR A CA 1
ATOM 575 C C . THR A 1 71 ? 19.154 15.906 -17.437 1.00 91.94 71 THR A C 1
ATOM 577 O O . THR A 1 71 ? 18.682 15.611 -18.532 1.00 91.94 71 THR A O 1
ATOM 580 N N . MET A 1 72 ? 18.394 16.154 -16.371 1.00 89.94 72 MET A N 1
ATOM 581 C CA . MET A 1 72 ? 16.944 16.262 -16.462 1.00 89.94 72 MET A CA 1
ATOM 582 C C . MET A 1 72 ? 16.572 17.528 -17.239 1.00 89.94 72 MET A C 1
ATOM 584 O O . MET A 1 72 ? 17.012 18.632 -16.899 1.00 89.94 72 MET A O 1
ATOM 588 N N . ILE A 1 73 ? 15.733 17.370 -18.262 1.00 91.62 73 ILE A N 1
ATOM 589 C CA . ILE A 1 73 ? 15.085 18.497 -18.935 1.00 91.62 73 ILE A CA 1
ATOM 590 C C . ILE A 1 73 ? 14.129 19.136 -17.930 1.00 91.62 73 ILE A C 1
ATOM 592 O O . ILE A 1 73 ? 13.274 18.458 -17.364 1.00 91.62 73 ILE A O 1
ATOM 596 N N . LYS A 1 74 ? 14.289 20.439 -17.684 1.00 87.62 74 LYS A N 1
ATOM 597 C CA . LYS A 1 74 ? 13.459 21.155 -16.712 1.00 87.62 74 LYS A CA 1
ATOM 598 C C . LYS A 1 74 ? 11.993 21.102 -17.141 1.00 87.62 74 LYS A C 1
ATOM 600 O O . LYS A 1 74 ? 11.659 21.494 -18.256 1.00 87.62 74 LYS A O 1
ATOM 605 N N . HIS A 1 75 ? 11.139 20.676 -16.223 1.00 80.56 75 HIS A N 1
ATOM 606 C CA . HIS A 1 75 ? 9.690 20.709 -16.356 1.00 80.56 75 HIS A CA 1
ATOM 607 C C . HIS A 1 75 ? 9.078 21.424 -15.145 1.00 80.56 75 HIS A C 1
ATOM 609 O O . HIS A 1 75 ? 9.751 21.643 -14.134 1.00 80.56 75 HIS A O 1
ATOM 615 N N . GLY A 1 76 ? 7.816 21.845 -15.272 1.00 79.69 76 GLY A N 1
ATOM 616 C CA . GLY A 1 76 ? 7.059 22.426 -14.163 1.00 79.69 76 GLY A CA 1
ATOM 617 C C . GLY A 1 76 ? 6.762 21.404 -13.061 1.00 79.69 76 GLY A C 1
ATOM 618 O O . GLY A 1 76 ? 7.185 20.248 -13.135 1.00 79.69 76 GLY A O 1
ATOM 619 N N . MET A 1 77 ? 6.015 21.834 -12.041 1.00 71.31 77 MET A N 1
ATOM 620 C CA . MET A 1 77 ? 5.494 20.920 -11.019 1.00 71.31 77 MET A CA 1
ATOM 621 C C . MET A 1 77 ? 4.694 19.787 -11.665 1.00 71.31 77 MET A C 1
ATOM 623 O O . MET A 1 77 ? 4.052 20.001 -12.698 1.00 71.31 77 MET A O 1
ATOM 627 N N . GLU A 1 78 ? 4.736 18.609 -11.037 1.00 68.75 78 GLU A N 1
ATOM 628 C CA . GLU A 1 78 ? 3.972 17.445 -11.483 1.00 68.75 78 GLU A CA 1
ATOM 629 C C . GLU A 1 78 ? 2.506 17.838 -11.716 1.00 68.75 78 GLU A C 1
ATOM 631 O O . GLU A 1 78 ? 1.892 18.502 -10.865 1.00 68.75 78 GLU A O 1
ATOM 636 N N . PRO A 1 79 ? 1.936 17.495 -12.879 1.00 72.19 79 PRO A N 1
ATOM 637 C CA . PRO A 1 79 ? 0.565 17.847 -13.174 1.00 72.19 79 PRO A CA 1
ATOM 638 C C . PRO A 1 79 ? -0.375 17.116 -12.212 1.00 72.19 79 PRO A C 1
ATOM 640 O O . PRO A 1 79 ? -0.159 15.958 -11.861 1.00 72.19 79 PRO A O 1
ATOM 643 N N . LYS A 1 80 ? -1.488 17.763 -11.843 1.00 72.00 80 LYS A N 1
ATOM 644 C CA . LYS A 1 80 ? -2.535 17.152 -10.997 1.00 72.00 80 LYS A CA 1
ATOM 645 C C . LYS A 1 80 ? -3.107 15.848 -11.570 1.00 72.00 80 LYS A C 1
ATOM 647 O O . LYS A 1 80 ? -3.756 15.110 -10.840 1.00 72.00 80 LYS A O 1
ATOM 652 N N . SER A 1 81 ? -2.893 15.585 -12.859 1.00 77.12 81 SER A N 1
ATOM 653 C CA . SER A 1 81 ? -3.290 14.350 -13.532 1.00 77.12 81 SER A CA 1
ATOM 654 C C . SER A 1 81 ? -2.465 13.128 -13.120 1.00 77.12 81 SER A C 1
ATOM 656 O O . SER A 1 81 ? -2.913 12.021 -13.378 1.00 77.12 81 SER A O 1
ATOM 658 N N . ASN A 1 82 ? -1.297 13.303 -12.489 1.00 80.81 82 ASN A N 1
ATOM 659 C CA . ASN A 1 82 ? -0.473 12.206 -11.976 1.00 80.81 82 ASN A CA 1
ATOM 660 C C . ASN A 1 82 ? -0.242 12.361 -10.460 1.00 80.81 82 ASN A C 1
ATOM 662 O O . ASN A 1 82 ? 0.861 12.708 -10.030 1.00 80.81 82 ASN A O 1
ATOM 666 N N . PRO A 1 83 ? -1.292 12.204 -9.631 1.00 85.25 83 PRO A N 1
ATOM 667 C CA . PRO A 1 83 ? -1.157 12.327 -8.185 1.00 85.25 83 PRO A CA 1
ATOM 668 C C . PRO A 1 83 ? -0.273 11.211 -7.625 1.00 85.25 83 PRO A C 1
ATOM 670 O O . PRO A 1 83 ? -0.103 10.162 -8.241 1.00 85.25 83 PRO A O 1
ATOM 673 N N . VAL A 1 84 ? 0.255 11.414 -6.419 1.00 85.75 84 VAL A N 1
ATOM 674 C CA . VAL A 1 84 ? 0.927 10.345 -5.672 1.00 85.75 84 VAL A CA 1
ATOM 675 C C . VAL A 1 84 ? -0.008 9.145 -5.539 1.00 85.75 84 VAL A C 1
ATOM 677 O O . VAL A 1 84 ? -1.152 9.313 -5.119 1.00 85.75 84 VAL A O 1
ATOM 680 N N . ASN A 1 85 ? 0.487 7.951 -5.873 1.00 85.69 85 ASN A N 1
ATOM 681 C CA . ASN A 1 85 ? -0.267 6.717 -5.690 1.00 85.69 85 ASN A CA 1
ATOM 682 C C . ASN A 1 85 ? -0.361 6.398 -4.180 1.00 85.69 85 ASN A C 1
ATOM 684 O O . ASN A 1 85 ? 0.673 6.114 -3.564 1.00 85.69 85 ASN A O 1
ATOM 688 N N . PRO A 1 86 ? -1.559 6.434 -3.561 1.00 81.19 86 PRO A N 1
ATOM 689 C CA . PRO A 1 86 ? -1.712 6.168 -2.130 1.00 81.19 86 PRO A CA 1
ATOM 690 C C . PRO A 1 8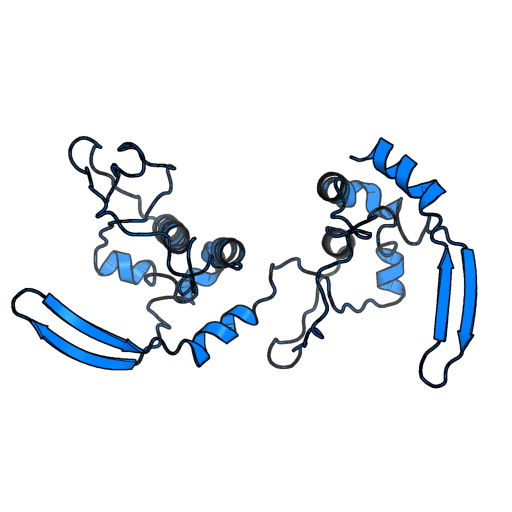6 ? -1.423 4.704 -1.766 1.00 81.19 86 PRO A C 1
ATOM 692 O O . PRO A 1 86 ? -1.003 4.426 -0.647 1.00 81.19 86 PRO A O 1
ATOM 695 N N . CYS A 1 87 ? -1.584 3.777 -2.713 1.00 83.25 87 CYS A N 1
ATOM 696 C CA . CYS A 1 87 ? -1.397 2.341 -2.519 1.00 83.25 87 CYS A CA 1
ATOM 697 C C . CYS A 1 87 ? 0.051 1.880 -2.743 1.00 83.25 87 CYS A C 1
ATOM 699 O O . CYS A 1 87 ? 0.346 0.705 -2.542 1.00 83.25 87 CYS A O 1
ATOM 701 N N . ARG A 1 88 ? 0.972 2.770 -3.148 1.00 85.94 88 ARG A N 1
ATOM 702 C CA . ARG A 1 88 ? 2.336 2.399 -3.573 1.00 85.94 88 ARG A CA 1
ATOM 703 C C . ARG A 1 88 ? 3.109 1.551 -2.561 1.00 85.94 88 ARG A C 1
ATOM 705 O O . ARG A 1 88 ? 3.830 0.649 -2.963 1.00 85.94 88 ARG A O 1
ATOM 712 N N . HIS A 1 89 ? 2.963 1.829 -1.264 1.00 85.19 89 HIS A N 1
ATOM 713 C CA . HIS A 1 89 ? 3.665 1.090 -0.212 1.00 85.19 89 HIS A CA 1
ATOM 714 C C . HIS A 1 89 ? 3.126 -0.337 -0.088 1.00 85.19 89 HIS A C 1
ATOM 716 O O . HIS A 1 89 ? 3.903 -1.283 -0.072 1.00 85.19 89 HIS A O 1
ATOM 722 N N . ASN A 1 90 ? 1.805 -0.490 -0.143 1.00 82.88 90 ASN A N 1
ATOM 7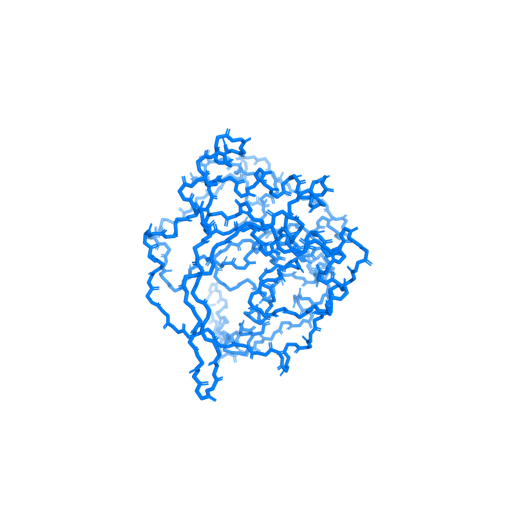23 C CA . ASN A 1 90 ? 1.142 -1.789 -0.070 1.00 82.88 90 ASN A CA 1
ATOM 724 C C . ASN A 1 90 ? 1.437 -2.628 -1.320 1.00 82.88 90 ASN A C 1
ATOM 726 O O . ASN A 1 90 ? 1.697 -3.822 -1.218 1.00 82.88 90 ASN A O 1
ATOM 730 N N . LEU A 1 91 ? 1.467 -1.998 -2.500 1.00 88.00 91 LEU A N 1
ATOM 731 C CA . LEU A 1 91 ? 1.872 -2.662 -3.741 1.00 88.00 91 LEU A CA 1
ATOM 732 C C . LEU A 1 91 ? 3.316 -3.183 -3.659 1.00 88.00 91 LEU A C 1
ATOM 734 O O . LEU A 1 91 ? 3.554 -4.333 -4.020 1.00 88.00 91 LEU A O 1
ATOM 738 N N . MET A 1 92 ? 4.247 -2.393 -3.107 1.00 89.12 92 MET A N 1
ATOM 739 C CA . MET A 1 92 ? 5.643 -2.821 -2.924 1.00 89.12 92 MET A CA 1
ATOM 740 C C . MET A 1 92 ? 5.780 -3.997 -1.944 1.00 89.12 92 MET A C 1
ATOM 742 O O . MET A 1 92 ? 6.603 -4.888 -2.149 1.00 89.12 92 MET A O 1
ATOM 746 N N . GLU A 1 93 ? 4.978 -4.035 -0.876 1.00 86.38 93 GLU A N 1
ATOM 747 C CA . GLU A 1 93 ? 4.974 -5.170 0.059 1.00 86.38 93 GLU A CA 1
ATOM 748 C C . GLU A 1 93 ? 4.497 -6.471 -0.605 1.00 86.38 93 GLU A C 1
ATOM 750 O O . GLU A 1 93 ? 4.953 -7.566 -0.254 1.00 86.38 93 GLU A O 1
ATOM 755 N N . LEU A 1 94 ? 3.599 -6.364 -1.588 1.00 86.75 94 LEU A N 1
ATOM 756 C CA . LEU A 1 94 ? 3.060 -7.507 -2.319 1.00 86.75 94 LEU A CA 1
ATOM 757 C C . LEU A 1 94 ? 4.001 -8.035 -3.400 1.00 86.75 94 LEU A C 1
ATOM 759 O O . LEU A 1 94 ? 3.936 -9.232 -3.687 1.00 86.75 94 LEU A O 1
ATOM 763 N N . THR A 1 95 ? 4.909 -7.207 -3.930 1.00 90.06 95 THR A N 1
ATOM 764 C CA . THR A 1 95 ? 5.801 -7.550 -5.049 1.00 90.06 95 THR A CA 1
ATOM 765 C C . THR A 1 95 ? 6.423 -8.933 -4.902 1.00 90.06 95 THR A C 1
ATOM 767 O O . THR A 1 95 ? 6.290 -9.769 -5.789 1.00 90.06 95 THR A O 1
ATOM 770 N N . THR A 1 96 ? 7.061 -9.229 -3.765 1.00 86.12 96 THR A N 1
ATOM 771 C CA . THR A 1 96 ? 7.757 -10.517 -3.555 1.00 86.12 96 THR A CA 1
ATOM 772 C C . THR A 1 96 ? 6.828 -11.734 -3.608 1.00 86.12 96 THR A C 1
ATOM 774 O O . THR A 1 96 ? 7.285 -12.838 -3.903 1.00 86.12 96 THR A O 1
ATOM 777 N N . ARG A 1 97 ? 5.528 -11.544 -3.359 1.00 86.38 97 ARG A N 1
ATOM 778 C CA . ARG A 1 97 ? 4.513 -12.604 -3.302 1.00 86.38 97 ARG A CA 1
ATOM 779 C C . ARG A 1 97 ? 3.804 -12.823 -4.634 1.00 86.38 97 ARG A C 1
ATOM 781 O O . ARG A 1 97 ? 3.437 -13.959 -4.930 1.00 86.38 97 ARG A O 1
ATOM 788 N N . ASP A 1 98 ? 3.564 -11.766 -5.409 1.00 87.81 98 ASP A N 1
ATOM 789 C CA . ASP A 1 98 ? 2.647 -11.820 -6.553 1.00 87.81 98 ASP A CA 1
ATOM 790 C C . ASP A 1 98 ? 3.193 -11.260 -7.874 1.00 87.81 98 ASP A C 1
ATOM 792 O O . ASP A 1 98 ? 2.469 -11.287 -8.869 1.00 87.81 98 ASP A O 1
ATOM 796 N N . TRP A 1 99 ? 4.472 -10.867 -7.950 1.00 91.50 99 TRP A N 1
ATOM 797 C CA . TRP A 1 99 ? 5.072 -10.329 -9.184 1.00 91.50 99 TRP A CA 1
ATOM 798 C C . TRP A 1 99 ? 4.917 -11.239 -10.416 1.00 91.50 99 TRP A C 1
ATOM 800 O O . TRP A 1 99 ? 4.850 -10.770 -11.550 1.00 91.50 99 TRP A O 1
ATOM 810 N N . GLN A 1 100 ? 4.822 -12.555 -10.216 1.00 93.75 100 GLN A N 1
ATOM 811 C CA . GLN A 1 100 ? 4.614 -13.529 -11.296 1.00 93.75 100 GLN A CA 1
ATOM 812 C C . GLN A 1 100 ? 3.193 -13.498 -11.880 1.00 93.75 100 GLN A C 1
ATOM 814 O O . GLN A 1 100 ? 2.976 -14.013 -12.974 1.00 93.75 100 GLN A O 1
ATOM 819 N N . LYS A 1 101 ? 2.228 -12.928 -11.152 1.00 92.75 101 LYS A N 1
ATOM 820 C CA . LYS A 1 101 ? 0.815 -12.824 -11.547 1.00 92.75 101 LYS A CA 1
ATOM 821 C C . LYS A 1 101 ? 0.458 -11.454 -12.125 1.00 92.75 101 LYS A C 1
ATOM 823 O O . LYS A 1 101 ? -0.602 -11.325 -12.724 1.00 92.75 101 LYS A O 1
ATOM 828 N N . ASP A 1 102 ? 1.323 -10.458 -11.943 1.00 93.38 102 ASP A N 1
ATOM 829 C CA . ASP A 1 102 ? 1.114 -9.072 -12.359 1.00 93.38 102 ASP A CA 1
ATOM 830 C C . ASP A 1 102 ? 2.312 -8.552 -13.162 1.00 93.38 102 ASP A C 1
ATOM 832 O O . ASP A 1 102 ? 3.395 -8.364 -12.613 1.00 93.38 102 ASP A O 1
ATOM 836 N N . GLY A 1 103 ? 2.116 -8.311 -14.455 1.00 95.88 103 GLY A N 1
ATOM 837 C CA . GLY A 1 103 ? 3.079 -7.675 -15.344 1.00 95.88 103 GLY A CA 1
ATOM 838 C C . GLY A 1 103 ? 2.853 -8.040 -16.812 1.00 95.88 103 GLY A C 1
ATOM 839 O O . GLY A 1 103 ? 1.737 -7.998 -17.320 1.00 95.88 103 GLY A O 1
ATOM 840 N N . LEU A 1 104 ? 3.900 -8.427 -17.537 1.00 97.25 104 LEU A N 1
ATOM 841 C CA . LEU A 1 104 ? 3.827 -8.737 -18.968 1.00 97.25 104 LEU A CA 1
ATOM 842 C C . LEU A 1 104 ? 2.782 -9.817 -19.298 1.00 97.25 104 LEU A C 1
ATOM 844 O O . LEU A 1 104 ? 2.140 -9.751 -20.342 1.00 97.25 104 LEU A O 1
ATOM 848 N N . SER A 1 105 ? 2.619 -10.807 -18.422 1.00 96.31 105 SER A N 1
ATOM 849 C CA . SER A 1 105 ? 1.690 -11.930 -18.608 1.00 96.31 105 SER A CA 1
ATOM 850 C C . SER A 1 105 ? 0.207 -11.556 -18.551 1.00 96.31 105 SER A C 1
ATOM 852 O O . SER A 1 105 ? -0.601 -12.279 -19.130 1.00 96.31 105 SER A O 1
ATOM 854 N N . ASN A 1 106 ? -0.158 -10.453 -17.893 1.00 94.25 106 ASN A N 1
ATOM 855 C CA . ASN A 1 106 ? -1.546 -9.998 -17.762 1.00 94.25 106 ASN A CA 1
ATOM 856 C C . ASN A 1 106 ? -1.763 -8.555 -18.255 1.00 94.25 106 ASN A C 1
ATOM 858 O O . ASN A 1 106 ? -2.814 -7.980 -17.996 1.00 94.25 106 ASN A O 1
ATOM 862 N N . LEU A 1 107 ? -0.793 -7.977 -18.970 1.00 95.75 107 LEU A N 1
ATOM 863 C CA . LEU A 1 107 ? -0.881 -6.623 -19.512 1.00 95.75 107 LEU A CA 1
ATOM 864 C C . LEU A 1 107 ? -2.051 -6.503 -20.504 1.00 95.75 107 LEU A C 1
ATOM 866 O O . LEU A 1 107 ? -2.020 -7.076 -21.597 1.00 95.75 107 LEU A O 1
ATOM 870 N N . ALA A 1 108 ? -3.047 -5.698 -20.139 1.00 94.62 108 ALA A N 1
ATOM 871 C CA . ALA A 1 108 ? -4.204 -5.375 -20.962 1.00 94.62 108 ALA A CA 1
ATOM 872 C C . ALA A 1 108 ? -4.096 -3.945 -21.516 1.00 94.62 108 ALA A C 1
ATOM 874 O O . ALA A 1 108 ? -3.865 -2.988 -20.785 1.00 94.62 108 ALA A O 1
ATOM 875 N N . TYR A 1 109 ? -4.238 -3.796 -22.834 1.00 96.56 109 TYR A N 1
ATOM 876 C CA . TYR A 1 109 ? -4.268 -2.496 -23.508 1.00 96.56 109 TYR A CA 1
ATOM 877 C C . TYR A 1 109 ? -4.890 -2.628 -24.900 1.00 96.56 109 TYR A C 1
ATOM 879 O O . TYR A 1 109 ? -4.947 -3.717 -25.479 1.00 96.56 109 TYR A O 1
ATOM 887 N N . LYS A 1 110 ? -5.318 -1.504 -25.479 1.00 97.75 110 LYS A N 1
ATOM 888 C CA . LYS A 1 110 ? -5.743 -1.422 -26.884 1.00 97.75 110 LYS A CA 1
ATOM 889 C C . LYS A 1 110 ? -4.848 -0.456 -27.642 1.00 97.75 110 LYS A C 1
ATOM 891 O O . LYS A 1 110 ? -4.596 0.660 -27.199 1.00 97.75 110 LYS A O 1
ATOM 896 N N . ILE A 1 111 ? -4.393 -0.852 -28.827 1.00 98.12 111 ILE A N 1
ATOM 897 C CA . ILE A 1 111 ? -3.676 0.059 -29.723 1.00 98.12 111 ILE A CA 1
ATOM 898 C C . ILE A 1 111 ? -4.700 0.987 -30.377 1.00 98.12 111 ILE A C 1
ATOM 900 O O . ILE A 1 111 ? -5.552 0.535 -31.137 1.00 98.12 111 ILE A O 1
ATOM 904 N N . ILE A 1 112 ? -4.587 2.289 -30.114 1.00 98.12 112 ILE A N 1
ATOM 905 C CA . ILE A 1 112 ? -5.418 3.314 -30.757 1.00 98.12 112 ILE A CA 1
ATOM 906 C C . ILE A 1 112 ? -4.819 3.679 -32.115 1.00 98.12 112 ILE A C 1
ATOM 908 O O . ILE A 1 112 ? -5.524 3.768 -33.119 1.00 98.12 112 ILE A O 1
ATOM 912 N N . ARG A 1 113 ? -3.505 3.945 -32.155 1.00 98.44 113 ARG A N 1
ATOM 913 C CA . ARG A 1 113 ? -2.833 4.406 -33.377 1.00 98.44 113 ARG A CA 1
ATOM 914 C C . ARG A 1 113 ? -1.332 4.153 -33.343 1.00 98.44 113 ARG A C 1
ATOM 916 O O . ARG A 1 113 ? -0.671 4.504 -32.374 1.00 98.44 113 ARG A O 1
ATOM 923 N N . ILE A 1 114 ? -0.781 3.681 -34.460 1.00 98.56 114 ILE A N 1
ATOM 924 C CA . ILE A 1 114 ? 0.668 3.607 -34.696 1.00 98.56 114 ILE A CA 1
ATOM 925 C C . ILE A 1 114 ? 1.041 4.633 -35.767 1.00 98.56 114 ILE A C 1
ATOM 927 O O . ILE A 1 114 ? 0.435 4.678 -36.835 1.00 98.56 114 ILE A O 1
ATOM 931 N N . THR A 1 115 ? 2.017 5.494 -35.485 1.00 98.56 115 THR A N 1
ATOM 932 C CA . THR A 1 115 ? 2.518 6.503 -36.428 1.00 98.56 115 THR A CA 1
ATOM 933 C C . THR A 1 115 ? 4.030 6.405 -36.560 1.00 98.56 115 THR A C 1
ATOM 935 O O . THR A 1 115 ? 4.764 6.703 -35.620 1.00 98.56 115 THR A O 1
ATOM 938 N N . HIS A 1 116 ? 4.500 6.062 -37.755 1.00 98.50 116 HIS A N 1
ATOM 939 C CA . HIS A 1 116 ? 5.922 6.059 -38.081 1.00 98.50 116 HIS A CA 1
ATOM 940 C C . HIS A 1 116 ? 6.380 7.487 -38.398 1.00 98.50 116 HIS A C 1
ATOM 942 O O . HIS A 1 116 ? 5.871 8.130 -39.320 1.00 98.50 116 HIS A O 1
ATOM 948 N N . LYS A 1 117 ? 7.318 8.015 -37.611 1.00 97.81 117 LYS A N 1
ATOM 949 C CA . LYS A 1 117 ? 7.999 9.288 -37.870 1.00 97.81 117 LYS A CA 1
ATOM 950 C C . LYS A 1 117 ? 9.435 9.004 -38.294 1.00 97.81 117 LYS A C 1
ATOM 952 O O . LYS A 1 117 ? 9.951 7.911 -38.104 1.00 97.81 117 LYS A O 1
ATOM 957 N N . LYS A 1 118 ? 10.106 10.022 -38.839 1.00 98.12 118 LYS A N 1
ATOM 958 C CA . LYS A 1 118 ? 11.494 9.892 -39.312 1.00 98.12 118 LYS A CA 1
ATOM 959 C C . LYS A 1 118 ? 12.473 9.433 -38.221 1.00 98.12 118 LYS A C 1
ATOM 961 O O . LYS A 1 118 ? 13.447 8.775 -38.549 1.00 98.12 118 LYS A O 1
ATOM 966 N N . LEU A 1 119 ? 12.232 9.805 -36.960 1.00 98.25 119 LEU A N 1
ATOM 967 C CA . LEU A 1 119 ? 13.163 9.577 -35.844 1.00 98.25 119 LEU A CA 1
ATOM 968 C C . LEU A 1 119 ? 12.614 8.652 -34.747 1.00 98.25 119 LEU A C 1
ATOM 970 O O . LEU A 1 119 ? 13.355 8.294 -33.841 1.00 98.25 119 LEU A O 1
ATOM 974 N N . TYR A 1 120 ? 11.326 8.304 -34.786 1.00 97.88 120 TYR A N 1
ATOM 975 C CA . TYR A 1 120 ? 10.690 7.456 -33.777 1.00 97.88 120 TYR A CA 1
ATOM 976 C C . TYR A 1 120 ? 9.374 6.870 -34.293 1.00 97.88 120 TYR A C 1
ATOM 978 O O . TYR A 1 120 ? 8.751 7.407 -35.212 1.00 97.88 120 TYR A O 1
ATOM 986 N N . THR A 1 121 ? 8.913 5.801 -33.655 1.00 98.38 121 THR A N 1
ATOM 987 C CA . THR A 1 121 ? 7.559 5.276 -33.841 1.00 98.38 121 THR A CA 1
ATOM 988 C C . THR A 1 121 ? 6.714 5.694 -32.649 1.00 98.38 121 THR A C 1
ATOM 990 O O . THR A 1 121 ? 7.062 5.412 -31.508 1.00 98.38 121 THR A O 1
ATOM 993 N N . HIS A 1 122 ? 5.608 6.384 -32.907 1.00 98.12 122 HIS A N 1
ATOM 994 C CA . HIS A 1 122 ? 4.647 6.757 -31.877 1.00 98.12 122 HIS A CA 1
ATOM 995 C C . HIS A 1 122 ? 3.536 5.712 -31.814 1.00 98.12 122 HIS A C 1
ATOM 997 O O . HIS A 1 122 ? 2.792 5.557 -32.785 1.00 98.12 122 HIS A O 1
ATOM 1003 N N . ILE A 1 123 ? 3.419 5.017 -30.687 1.00 98.19 123 ILE A N 1
ATOM 1004 C CA . ILE A 1 123 ? 2.353 4.049 -30.425 1.00 98.19 123 ILE A CA 1
ATOM 1005 C C . ILE A 1 123 ? 1.450 4.668 -29.359 1.00 98.19 123 ILE A C 1
ATOM 1007 O O . ILE A 1 123 ? 1.859 4.832 -28.216 1.00 98.19 123 ILE A O 1
ATOM 1011 N N . LEU A 1 124 ? 0.240 5.052 -29.758 1.00 97.88 124 LEU A N 1
ATOM 1012 C CA . LEU A 1 124 ? -0.794 5.546 -28.857 1.00 97.88 124 LEU A CA 1
ATOM 1013 C C . LEU A 1 124 ? -1.670 4.370 -28.426 1.00 97.88 124 LEU A C 1
ATOM 1015 O O . LEU A 1 124 ? -2.214 3.664 -29.283 1.00 97.88 124 LEU A O 1
ATOM 1019 N N . VAL A 1 125 ? -1.815 4.190 -27.117 1.00 97.62 125 VAL A N 1
ATOM 1020 C CA . VAL A 1 125 ? -2.539 3.071 -26.506 1.00 97.62 125 VAL A CA 1
ATOM 1021 C C . VAL A 1 125 ? -3.588 3.570 -25.513 1.00 97.62 125 VAL A C 1
ATOM 1023 O O . VAL A 1 125 ? -3.416 4.624 -24.907 1.00 97.62 125 VAL A O 1
ATOM 1026 N N . ASP A 1 126 ? -4.664 2.805 -25.375 1.00 95.94 126 ASP A N 1
ATOM 1027 C CA . ASP A 1 126 ? -5.617 2.871 -24.270 1.00 95.94 126 ASP A CA 1
ATOM 1028 C C . ASP A 1 126 ? -5.213 1.812 -23.240 1.00 95.94 126 ASP A C 1
ATOM 1030 O O . ASP A 1 126 ? -5.133 0.629 -23.584 1.00 95.94 126 ASP A O 1
ATOM 1034 N N . LEU A 1 127 ? -4.929 2.240 -22.012 1.00 93.69 127 LEU A N 1
ATOM 1035 C CA . LEU A 1 127 ? -4.534 1.357 -20.913 1.00 93.69 127 LEU A CA 1
ATOM 1036 C C . LEU A 1 127 ? -5.736 0.800 -20.137 1.00 93.69 127 LEU A C 1
ATOM 1038 O O . LEU A 1 127 ? -5.531 0.151 -19.119 1.00 93.69 127 LEU A O 1
ATOM 1042 N N . LEU A 1 128 ? -6.969 1.054 -20.600 1.00 92.69 128 LEU A N 1
ATOM 1043 C CA . LEU A 1 128 ? -8.196 0.537 -19.986 1.00 92.69 128 LEU A CA 1
ATOM 1044 C C . LEU A 1 128 ? -8.318 0.945 -18.511 1.00 92.69 128 LEU A C 1
ATOM 1046 O O . LEU A 1 128 ? -8.696 0.152 -17.655 1.00 92.69 128 LEU A O 1
ATOM 1050 N N . GLU A 1 129 ? -7.959 2.195 -18.198 1.00 86.69 129 GLU A N 1
ATOM 1051 C CA . GLU A 1 129 ? -7.856 2.670 -16.811 1.00 86.69 129 GLU A CA 1
ATOM 1052 C C . GLU A 1 129 ? -9.166 2.476 -16.030 1.00 86.69 129 GLU A C 1
ATOM 1054 O O . GLU A 1 129 ? -9.134 2.105 -14.862 1.00 86.69 129 GLU A O 1
ATOM 1059 N N . ASN A 1 130 ? -10.325 2.670 -16.666 1.00 81.12 130 ASN A N 1
ATOM 1060 C CA . ASN A 1 130 ? -11.621 2.511 -15.999 1.00 81.12 130 ASN A CA 1
ATOM 1061 C C . ASN A 1 130 ? -11.923 1.058 -15.608 1.00 81.12 130 ASN A C 1
ATOM 1063 O O . ASN A 1 130 ? -12.723 0.825 -14.704 1.00 81.12 130 ASN A O 1
ATOM 1067 N N . GLU A 1 131 ? -11.327 0.092 -16.296 1.00 83.12 131 GLU A N 1
ATOM 1068 C CA . GLU A 1 131 ? -11.482 -1.332 -16.036 1.00 83.12 131 GLU A CA 1
ATOM 1069 C C . GLU A 1 131 ? -10.388 -1.853 -15.091 1.00 83.12 131 GLU A C 1
ATOM 1071 O O . GLU A 1 131 ? -10.688 -2.570 -14.137 1.00 83.12 131 GLU A O 1
ATOM 1076 N N . GLU A 1 132 ? -9.137 -1.447 -15.315 1.00 81.88 132 GLU A N 1
ATOM 1077 C CA . GLU A 1 132 ? -7.959 -1.973 -14.617 1.00 81.88 132 GLU A CA 1
ATOM 1078 C C . GLU A 1 132 ? -7.701 -1.289 -13.263 1.00 81.88 132 GLU A C 1
ATOM 1080 O O . GLU A 1 132 ? -7.251 -1.933 -12.314 1.00 81.88 132 GLU A O 1
ATOM 1085 N N . ARG A 1 133 ? -8.010 0.008 -13.118 1.00 76.69 133 ARG A N 1
ATOM 1086 C CA . ARG A 1 133 ? -7.732 0.764 -11.883 1.00 76.69 133 ARG A CA 1
ATOM 1087 C C . ARG A 1 133 ? -8.670 0.414 -10.716 1.00 76.69 133 ARG A C 1
ATOM 1089 O O . ARG A 1 133 ? -8.162 0.222 -9.610 1.00 76.69 133 ARG A O 1
ATOM 1096 N N . PRO A 1 134 ? -10.002 0.271 -10.889 1.00 61.94 134 PRO A N 1
ATOM 1097 C CA . PRO A 1 134 ? -10.893 -0.073 -9.775 1.00 61.94 134 PRO A CA 1
ATOM 1098 C C . PRO A 1 134 ? -10.628 -1.456 -9.168 1.00 61.94 134 PRO A C 1
ATOM 1100 O O . PRO A 1 134 ? -10.903 -1.659 -7.989 1.00 61.94 134 PRO A O 1
ATOM 1103 N N . LEU A 1 135 ? -10.0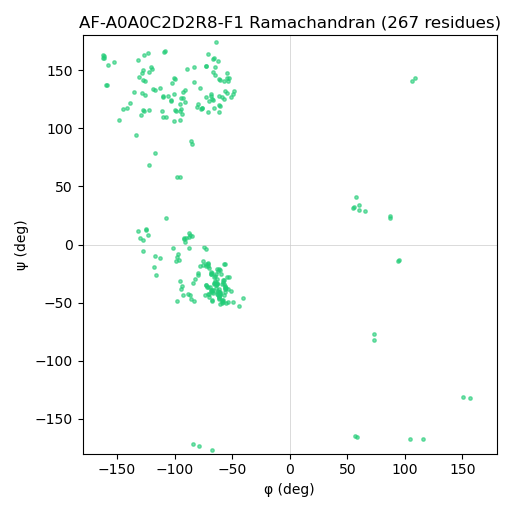58 -2.394 -9.934 1.00 58.88 135 LEU A N 1
ATOM 1104 C CA . LEU A 1 135 ? -9.615 -3.700 -9.423 1.00 58.88 135 LEU A CA 1
ATOM 1105 C C . LEU A 1 135 ? -8.494 -3.579 -8.378 1.00 58.88 135 LEU A C 1
ATOM 1107 O O . LEU A 1 135 ? -8.316 -4.478 -7.565 1.00 58.88 135 LEU A O 1
ATOM 1111 N N . LEU A 1 136 ? -7.777 -2.454 -8.364 1.00 58.19 136 LEU A N 1
ATOM 1112 C CA . LEU A 1 136 ? -6.693 -2.166 -7.424 1.00 58.19 136 LEU A CA 1
ATOM 1113 C C . LEU A 1 136 ? -7.171 -1.355 -6.224 1.00 58.19 136 LEU A C 1
ATOM 1115 O O . LEU A 1 136 ? -6.670 -1.537 -5.121 1.00 58.19 136 LEU A O 1
ATOM 1119 N N . GLU A 1 137 ? -8.180 -0.505 -6.415 1.00 54.41 137 GLU A N 1
ATOM 1120 C CA . GLU A 1 137 ? -8.864 0.204 -5.323 1.00 54.41 137 GLU A CA 1
ATOM 1121 C C . GLU A 1 137 ? -9.774 -0.724 -4.494 1.00 54.41 137 GLU A C 1
ATOM 1123 O O . GLU A 1 137 ? -10.141 -0.390 -3.370 1.00 54.41 137 GLU A O 1
ATOM 1128 N N . LEU A 1 138 ? -10.112 -1.904 -5.030 1.00 53.88 138 LEU A N 1
ATOM 1129 C CA . LEU A 1 138 ? -10.775 -2.998 -4.310 1.00 53.88 138 LEU A CA 1
ATOM 1130 C C . LEU A 1 138 ? -9.835 -3.758 -3.363 1.00 53.88 138 LEU A C 1
ATOM 1132 O O . LEU A 1 138 ? -10.318 -4.488 -2.496 1.00 53.88 138 LEU A O 1
ATOM 1136 N N . MET A 1 139 ? -8.517 -3.569 -3.491 1.00 58.88 139 MET A N 1
ATOM 1137 C CA . MET A 1 139 ? -7.556 -4.187 -2.589 1.00 58.88 139 MET A CA 1
ATOM 1138 C C . MET A 1 139 ? -7.700 -3.575 -1.201 1.00 58.88 139 MET A C 1
ATOM 1140 O O . MET A 1 139 ? -7.679 -2.355 -1.023 1.00 58.88 139 MET A O 1
ATOM 1144 N N . ILE A 1 140 ? -7.813 -4.443 -0.200 1.00 63.56 140 ILE A N 1
ATOM 1145 C CA . ILE A 1 140 ? -7.740 -4.048 1.204 1.00 63.56 140 ILE A CA 1
ATOM 1146 C C . ILE A 1 140 ? -6.466 -3.205 1.378 1.00 63.56 140 ILE A C 1
ATOM 1148 O O . ILE A 1 140 ? -5.398 -3.692 0.997 1.00 63.56 140 ILE A O 1
ATOM 1152 N N . PRO A 1 141 ? -6.554 -1.982 1.942 1.00 67.31 141 PRO A N 1
ATOM 1153 C CA . PRO A 1 141 ? -5.430 -1.074 2.107 1.00 67.31 141 PRO A CA 1
ATOM 1154 C C . PRO A 1 141 ? -4.149 -1.772 2.542 1.00 67.31 141 PRO A C 1
ATOM 1156 O O . PRO A 1 141 ? -3.128 -1.561 1.917 1.00 67.31 141 PRO A O 1
ATOM 1159 N N . TYR A 1 142 ? -4.193 -2.663 3.527 1.00 72.31 142 TYR A N 1
ATOM 1160 C CA . TYR A 1 142 ? -3.053 -3.492 3.912 1.00 72.31 142 TYR A CA 1
ATOM 1161 C C . TYR A 1 142 ? -3.540 -4.805 4.536 1.00 72.31 142 TYR A C 1
ATOM 1163 O O . TYR A 1 142 ? -4.664 -4.893 5.035 1.00 72.31 142 TYR A O 1
ATOM 1171 N N . ALA A 1 143 ? -2.709 -5.852 4.511 1.00 72.25 143 ALA A N 1
ATOM 1172 C CA . ALA A 1 143 ? -3.130 -7.219 4.849 1.00 72.25 143 ALA A CA 1
ATOM 1173 C C . ALA A 1 143 ? -3.727 -7.364 6.265 1.00 72.25 143 ALA A C 1
ATOM 1175 O O . ALA A 1 143 ? -4.619 -8.190 6.483 1.00 72.25 143 ALA A O 1
ATOM 1176 N N . THR A 1 144 ? -3.270 -6.541 7.211 1.00 81.69 144 THR A N 1
ATOM 1177 C CA . THR A 1 144 ? -3.709 -6.549 8.614 1.00 81.69 144 THR A CA 1
ATOM 1178 C C . THR A 1 144 ? -4.894 -5.623 8.900 1.00 81.69 144 THR A C 1
ATOM 1180 O O . THR A 1 144 ? -5.332 -5.548 10.040 1.00 81.69 144 THR A O 1
ATOM 1183 N N . MET A 1 145 ? -5.459 -4.938 7.896 1.00 84.88 145 MET A N 1
ATOM 1184 C CA . MET A 1 145 ? -6.545 -3.977 8.120 1.00 84.88 145 MET A CA 1
ATOM 1185 C C . MET A 1 145 ? -7.775 -4.661 8.720 1.00 84.88 145 MET A C 1
ATOM 1187 O O . MET A 1 145 ? -8.369 -5.530 8.079 1.00 84.88 145 MET A O 1
ATOM 1191 N N . PHE A 1 146 ? -8.198 -4.236 9.905 1.00 91.31 146 PHE A N 1
ATOM 1192 C CA . PHE A 1 146 ? -9.284 -4.880 10.656 1.00 91.31 146 PHE A CA 1
ATOM 1193 C C . PHE A 1 146 ? -10.439 -3.931 11.009 1.00 91.31 146 PHE A C 1
ATOM 1195 O O . PHE A 1 146 ? -11.360 -4.308 11.733 1.00 91.31 146 PHE A O 1
ATOM 1202 N N . GLY A 1 147 ? -10.398 -2.714 10.463 1.00 86.19 147 GLY A N 1
ATOM 1203 C CA . GLY A 1 147 ? -11.405 -1.681 10.666 1.00 86.19 147 GLY A CA 1
ATOM 1204 C C . GLY A 1 147 ? -12.627 -1.776 9.758 1.00 86.19 147 GLY A C 1
ATOM 1205 O O . GLY A 1 147 ? -12.796 -2.698 8.959 1.00 86.19 147 GLY A O 1
ATOM 1206 N N . THR A 1 148 ? -13.462 -0.738 9.823 1.00 85.25 148 THR A N 1
ATOM 1207 C CA . THR A 1 148 ? -14.753 -0.598 9.119 1.00 85.25 148 THR A CA 1
ATOM 1208 C C . THR A 1 148 ? -15.871 -1.474 9.683 1.00 85.25 148 THR A C 1
ATOM 1210 O O . THR A 1 148 ? -16.786 -0.970 10.331 1.00 85.25 148 THR A O 1
ATOM 1213 N N . SER A 1 149 ? -15.883 -2.772 9.393 1.00 88.69 149 SER A N 1
ATOM 1214 C CA . SER A 1 149 ? -16.994 -3.659 9.756 1.00 88.69 149 SER A CA 1
ATOM 1215 C C . SER A 1 149 ? -16.476 -5.055 10.030 1.00 88.69 149 SER A C 1
ATOM 1217 O O . SER A 1 149 ? -16.131 -5.793 9.110 1.00 88.69 149 SER A O 1
ATOM 1219 N N . THR A 1 150 ? -16.470 -5.407 11.311 1.00 92.62 150 THR A N 1
ATOM 1220 C CA . THR A 1 150 ? -15.881 -6.646 11.810 1.00 92.62 150 THR A CA 1
ATOM 1221 C C . THR A 1 150 ? -16.857 -7.356 12.731 1.00 92.62 150 THR A C 1
ATOM 1223 O O . THR A 1 150 ? -17.612 -6.723 13.470 1.00 92.62 150 THR A O 1
ATOM 1226 N N . VAL A 1 151 ? -16.863 -8.687 12.673 1.00 94.69 151 VAL A N 1
ATOM 1227 C CA . VAL A 1 151 ? -17.758 -9.531 13.466 1.00 94.69 151 VAL A CA 1
ATOM 1228 C C . VAL A 1 151 ? -16.930 -10.541 14.242 1.00 94.69 151 VAL A C 1
ATOM 1230 O O . VAL A 1 151 ? -16.111 -11.257 13.678 1.00 94.69 151 VAL A O 1
ATOM 1233 N N . LEU A 1 152 ? -17.182 -10.606 15.545 1.00 96.31 152 LEU A N 1
ATOM 1234 C CA . LEU A 1 152 ? -16.627 -11.593 16.461 1.00 96.31 152 LEU A CA 1
ATOM 1235 C C . LEU A 1 152 ? -17.793 -12.229 17.214 1.00 96.31 152 LEU A C 1
ATOM 1237 O O . LEU A 1 152 ? -18.747 -11.547 17.598 1.00 96.31 152 LEU A O 1
ATOM 1241 N N . THR A 1 153 ? -17.717 -13.533 17.461 1.00 98.12 153 THR A N 1
ATOM 1242 C CA . THR A 1 153 ? -18.614 -14.167 18.432 1.00 98.12 153 THR A CA 1
ATOM 1243 C C . THR A 1 153 ? -18.374 -13.574 19.821 1.00 98.12 153 THR A C 1
ATOM 1245 O O . THR A 1 153 ? -17.293 -13.067 20.127 1.00 98.12 153 THR A O 1
ATOM 1248 N N . VAL A 1 154 ? -19.368 -13.680 20.706 1.00 97.94 154 VAL A N 1
ATOM 1249 C CA . VAL A 1 154 ? -19.229 -13.225 22.101 1.00 97.94 154 VAL A CA 1
ATOM 1250 C C . VAL A 1 154 ? -18.039 -13.900 22.793 1.00 97.94 154 VAL A C 1
ATOM 1252 O O . VAL A 1 154 ? -17.347 -13.266 23.586 1.00 97.94 154 VAL A O 1
ATOM 1255 N N . GLU A 1 155 ? -17.783 -15.173 22.488 1.00 98.19 155 GLU A N 1
ATOM 1256 C CA . GLU A 1 155 ? -16.643 -15.914 23.027 1.00 98.19 155 GLU A CA 1
ATOM 1257 C C . GLU A 1 155 ? -15.311 -15.370 22.505 1.00 98.19 155 GLU A C 1
ATOM 1259 O O . GLU A 1 155 ? -14.431 -15.065 23.309 1.00 98.19 155 GLU A O 1
ATOM 1264 N N . GLN A 1 156 ? -15.183 -15.170 21.188 1.00 98.19 156 GLN A N 1
ATOM 1265 C CA . GLN A 1 156 ? -13.985 -14.579 20.587 1.00 98.19 156 GLN A CA 1
ATOM 1266 C C . GLN A 1 156 ? -13.713 -13.184 21.156 1.00 98.19 156 GLN A C 1
ATOM 1268 O O . GLN A 1 156 ? -12.601 -12.923 21.606 1.00 98.19 156 GLN A O 1
ATOM 1273 N N . PHE A 1 157 ? -14.733 -12.318 21.216 1.00 98.00 157 PHE A N 1
ATOM 1274 C CA . PHE A 1 157 ? -14.597 -10.955 21.737 1.00 98.00 157 PHE A CA 1
ATOM 1275 C C . PHE A 1 157 ? -14.142 -10.938 23.203 1.00 98.00 157 PHE A C 1
ATOM 1277 O O . PHE A 1 157 ? -13.271 -10.157 23.579 1.00 98.00 157 PHE A O 1
ATOM 1284 N N . ARG A 1 158 ? -14.678 -11.839 24.038 1.00 97.62 158 ARG A N 1
ATOM 1285 C CA . ARG A 1 158 ? -14.227 -11.996 25.430 1.00 97.62 158 ARG A CA 1
ATOM 1286 C C . ARG A 1 158 ? -12.804 -12.534 25.517 1.00 97.62 158 ARG A C 1
ATOM 1288 O O . ARG A 1 158 ? -12.032 -12.043 26.334 1.00 97.62 158 ARG A O 1
ATOM 1295 N N . ARG A 1 159 ? -12.445 -13.518 24.687 1.00 97.38 159 ARG A N 1
ATOM 1296 C CA . ARG A 1 159 ? -11.110 -14.132 24.699 1.00 97.38 159 ARG A CA 1
ATOM 1297 C C . ARG A 1 159 ? -10.013 -13.146 24.314 1.00 97.38 159 ARG A C 1
ATOM 1299 O O . ARG A 1 159 ? -8.934 -13.238 24.882 1.00 97.38 159 ARG A O 1
ATOM 1306 N N . VAL A 1 160 ? -10.291 -12.210 23.406 1.00 97.19 160 VAL A N 1
ATOM 1307 C CA . VAL A 1 160 ? -9.354 -11.136 23.021 1.00 97.19 160 VAL A CA 1
ATOM 1308 C C . VAL A 1 160 ? -9.413 -9.919 23.951 1.00 97.19 160 VAL A C 1
ATOM 1310 O O . VAL A 1 160 ? -8.7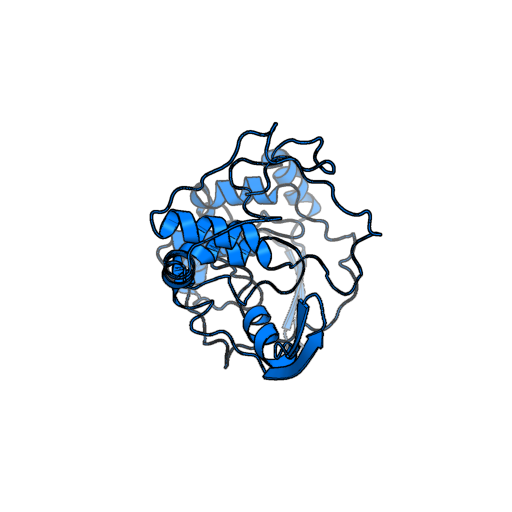76 -8.909 23.678 1.00 97.19 160 VAL A O 1
ATOM 1313 N N . ASN A 1 161 ? -10.159 -10.011 25.060 1.00 98.06 161 ASN A N 1
ATOM 1314 C CA . ASN A 1 161 ? -10.381 -8.918 26.004 1.00 98.06 161 ASN A CA 1
ATOM 1315 C C . ASN A 1 161 ? -10.963 -7.648 25.349 1.00 98.06 161 ASN A C 1
ATOM 1317 O O . ASN A 1 161 ? -10.673 -6.543 25.785 1.00 98.06 161 ASN A O 1
ATOM 1321 N N . GLY A 1 162 ? -11.785 -7.779 24.306 1.00 97.38 162 GLY A N 1
ATOM 1322 C CA . GLY A 1 162 ? -12.345 -6.642 23.569 1.00 97.38 162 GLY A CA 1
ATOM 1323 C C . GLY A 1 162 ? -11.302 -5.678 22.979 1.00 97.38 162 GLY A C 1
ATOM 1324 O O . GLY A 1 162 ? -10.118 -5.999 22.876 1.00 97.38 162 GLY A O 1
ATOM 1325 N N . PHE A 1 163 ? -11.767 -4.491 22.584 1.00 96.88 163 PHE A N 1
ATOM 1326 C CA . PHE A 1 163 ? -10.909 -3.394 22.120 1.00 96.88 163 PHE A CA 1
ATOM 1327 C C . PHE A 1 163 ? -10.140 -2.751 23.280 1.00 96.88 163 PHE A C 1
ATOM 1329 O O . PHE A 1 163 ? -10.614 -2.769 24.415 1.00 96.88 163 PHE A O 1
ATOM 1336 N N . SER A 1 164 ? -8.978 -2.165 22.981 1.00 96.25 164 SER A N 1
ATOM 1337 C CA . SER A 1 164 ? -8.217 -1.330 23.917 1.00 96.25 164 SER A CA 1
ATOM 1338 C C . SER A 1 164 ? -9.005 -0.093 24.358 1.00 96.25 164 SER A C 1
ATOM 1340 O O . SER A 1 164 ? -9.651 0.553 23.535 1.00 96.25 164 SER A O 1
ATOM 1342 N N . ASN A 1 165 ? -8.872 0.297 25.631 1.00 95.38 165 ASN A N 1
ATOM 1343 C CA . ASN A 1 165 ? -9.435 1.551 26.147 1.00 95.38 165 ASN A CA 1
ATOM 1344 C C . ASN A 1 165 ? -8.441 2.728 26.061 1.00 95.38 165 ASN A C 1
ATOM 1346 O O . ASN A 1 165 ? -8.701 3.806 26.587 1.00 95.38 165 ASN A O 1
ATOM 1350 N N . ARG A 1 166 ? -7.264 2.536 25.445 1.00 94.38 166 ARG A N 1
ATOM 1351 C CA . ARG A 1 166 ? -6.158 3.513 25.483 1.00 94.38 166 ARG A CA 1
ATOM 1352 C C . ARG A 1 166 ? -6.099 4.442 24.273 1.00 94.38 166 ARG A C 1
ATOM 1354 O O . ARG A 1 166 ? -5.374 5.438 24.297 1.00 94.38 166 ARG A O 1
ATOM 1361 N N . TYR A 1 167 ? -6.839 4.127 23.214 1.00 94.12 167 TYR A N 1
ATOM 1362 C CA . TYR A 1 167 ? -6.822 4.897 21.975 1.00 94.12 167 TYR A CA 1
ATOM 1363 C C . TYR A 1 167 ? -7.789 6.084 22.045 1.00 94.12 167 TYR A C 1
ATOM 1365 O O . TYR A 1 167 ? -8.930 6.011 21.604 1.00 94.12 167 TYR A O 1
ATOM 1373 N N . TRP A 1 168 ? -7.300 7.207 22.577 1.00 93.06 168 TRP A N 1
ATOM 1374 C CA . TRP A 1 168 ? -7.979 8.506 22.523 1.00 93.06 168 TRP A CA 1
ATOM 1375 C C . TRP A 1 168 ? -7.502 9.317 21.316 1.00 93.06 168 TRP A C 1
ATOM 1377 O O . TRP A 1 168 ? -6.344 9.732 21.262 1.00 93.06 168 TRP A O 1
ATOM 1387 N N . GLY A 1 169 ? -8.373 9.537 20.334 1.00 90.31 169 GLY A N 1
ATOM 1388 C CA . GLY A 1 169 ? -8.001 10.140 19.053 1.00 90.31 169 GLY A CA 1
ATOM 1389 C C . GLY A 1 169 ? -8.195 9.184 17.876 1.00 90.31 169 GLY A C 1
ATOM 1390 O O . GLY A 1 169 ? -8.787 8.118 18.015 1.00 90.31 169 GLY A O 1
ATOM 1391 N N . TRP A 1 170 ? -7.648 9.549 16.718 1.00 85.56 170 TRP A N 1
ATOM 1392 C CA . TRP A 1 170 ? -7.635 8.697 15.526 1.00 85.56 170 TRP A CA 1
ATOM 1393 C C . TRP A 1 170 ? -6.367 7.834 15.411 1.00 85.56 170 TRP A C 1
ATOM 1395 O O . TRP A 1 170 ? -5.246 8.366 15.408 1.00 85.56 170 TRP A O 1
ATOM 1405 N N . GLY A 1 171 ? -6.562 6.535 15.158 1.00 89.44 171 GLY A N 1
ATOM 1406 C CA . GLY A 1 171 ? -5.598 5.627 14.539 1.00 89.44 171 GLY A CA 1
ATOM 1407 C C . GLY A 1 171 ? -4.931 4.624 15.482 1.00 89.44 171 GLY A C 1
ATOM 1408 O O . GLY A 1 171 ? -4.484 4.983 16.571 1.00 89.44 171 GLY A O 1
ATOM 1409 N N . GLY A 1 172 ? -4.758 3.401 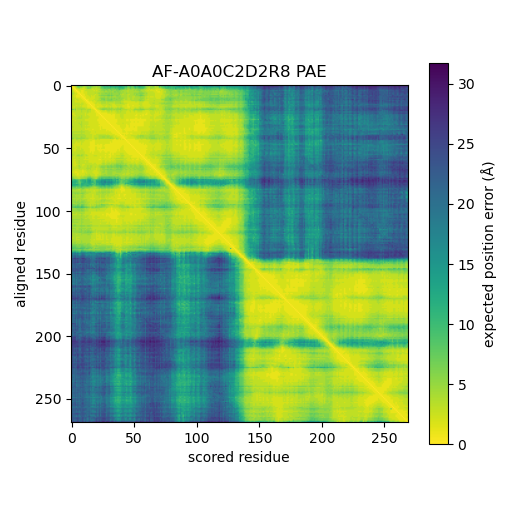14.972 1.00 91.38 172 GLY A N 1
ATOM 1410 C CA . GLY A 1 172 ? -4.061 2.279 15.609 1.00 91.38 172 GLY A CA 1
ATOM 1411 C C . GLY A 1 172 ? -4.971 1.325 16.390 1.00 91.38 172 GLY A C 1
ATOM 1412 O O . GLY A 1 172 ? -4.559 0.211 16.690 1.00 91.38 172 GLY A O 1
ATOM 1413 N N . GLU A 1 173 ? -6.214 1.708 16.676 1.00 94.56 173 GLU A N 1
ATOM 1414 C CA . GLU A 1 173 ? -7.168 0.922 17.463 1.00 94.56 173 GLU A CA 1
ATOM 1415 C C . GLU A 1 173 ? -7.613 -0.367 16.755 1.00 94.56 173 GLU A C 1
ATOM 1417 O O . GLU A 1 173 ? -7.715 -1.428 17.374 1.00 94.56 173 GLU A O 1
ATOM 1422 N N . ASP A 1 174 ? -7.826 -0.297 15.440 1.00 95.31 174 ASP A N 1
ATOM 1423 C CA . ASP A 1 174 ? -8.185 -1.461 14.633 1.00 95.31 174 ASP A CA 1
ATOM 1424 C C . ASP A 1 174 ? -6.981 -2.396 14.437 1.00 95.31 174 ASP A C 1
ATOM 1426 O O . ASP A 1 174 ? -7.132 -3.619 14.435 1.00 95.31 174 ASP A O 1
ATOM 1430 N N . ASP A 1 175 ? -5.773 -1.836 14.322 1.00 93.38 175 ASP A N 1
ATOM 1431 C CA . ASP A 1 175 ? -4.525 -2.599 14.199 1.00 93.38 175 ASP A CA 1
ATOM 1432 C C . ASP A 1 175 ? -4.158 -3.301 15.521 1.00 93.38 175 ASP A C 1
ATOM 1434 O O . ASP A 1 175 ? -3.693 -4.447 15.524 1.00 93.38 175 ASP A O 1
ATOM 1438 N N . ASP A 1 176 ? -4.423 -2.651 16.659 1.00 96.12 176 ASP A N 1
ATOM 1439 C CA . ASP A 1 176 ? -4.373 -3.259 17.990 1.00 96.12 176 ASP A CA 1
ATOM 1440 C C . ASP A 1 176 ? -5.332 -4.450 18.062 1.00 96.12 176 ASP A C 1
ATOM 1442 O O . ASP A 1 176 ? -4.918 -5.558 18.410 1.00 96.12 176 ASP A O 1
ATOM 1446 N N . MET A 1 177 ? -6.585 -4.272 17.636 1.00 96.56 177 MET A N 1
ATOM 1447 C CA . MET A 1 177 ? -7.565 -5.355 17.647 1.00 96.56 177 MET A CA 1
ATOM 1448 C C . MET A 1 177 ? -7.171 -6.519 16.730 1.00 96.56 177 MET A C 1
ATOM 1450 O O . MET A 1 177 ? -7.269 -7.677 17.146 1.00 96.56 177 MET A O 1
ATOM 1454 N N . TYR A 1 178 ? -6.663 -6.243 15.523 1.00 95.50 178 TYR A N 1
ATOM 1455 C CA . TYR A 1 178 ? -6.087 -7.272 14.653 1.00 95.50 178 TYR A CA 1
ATOM 1456 C C . TYR A 1 178 ? -5.011 -8.073 15.392 1.00 95.50 178 TYR A C 1
ATOM 1458 O O . TYR A 1 178 ? -5.044 -9.305 15.419 1.00 95.50 178 TYR A O 1
ATOM 1466 N N . THR A 1 179 ? -4.083 -7.363 16.038 1.00 94.69 179 THR A N 1
ATOM 1467 C CA . THR A 1 179 ? -2.963 -7.955 16.774 1.00 94.69 179 THR A CA 1
ATOM 1468 C C . THR A 1 179 ? -3.456 -8.850 17.909 1.00 94.69 179 THR A C 1
ATOM 1470 O O . THR A 1 179 ? -2.941 -9.957 18.080 1.00 94.69 179 THR A O 1
ATOM 1473 N N . ARG A 1 180 ? -4.489 -8.436 18.653 1.00 96.81 180 ARG A N 1
ATOM 1474 C CA . ARG A 1 180 ? -5.117 -9.260 19.700 1.00 96.81 180 ARG A CA 1
ATOM 1475 C C . ARG A 1 180 ? -5.714 -10.546 19.142 1.00 96.81 180 ARG A C 1
ATOM 1477 O O . ARG A 1 180 ? -5.496 -11.615 19.709 1.00 96.81 180 ARG A O 1
ATOM 1484 N N . VAL A 1 181 ? -6.444 -10.450 18.030 1.00 96.12 181 VAL A N 1
ATOM 1485 C CA . VAL A 1 181 ? -7.102 -11.590 17.375 1.00 96.12 181 VAL A CA 1
ATOM 1486 C C . VAL A 1 181 ? -6.075 -12.634 16.942 1.00 96.12 181 VAL A C 1
ATOM 1488 O O . VAL A 1 181 ? -6.190 -13.796 17.340 1.00 96.12 181 VAL A O 1
ATOM 1491 N N . VAL A 1 182 ? -5.022 -12.223 16.229 1.00 94.06 182 VAL A N 1
ATOM 1492 C CA . VAL A 1 182 ? -3.978 -13.159 15.780 1.00 94.06 182 VAL A CA 1
ATOM 1493 C C . VAL A 1 182 ? -3.144 -13.698 16.947 1.00 94.06 182 VAL A C 1
ATOM 1495 O O . VAL A 1 182 ? -2.830 -14.885 16.981 1.00 94.06 182 VAL A O 1
ATOM 1498 N N . THR A 1 183 ? -2.858 -12.876 17.966 1.00 93.62 183 THR A N 1
ATOM 1499 C CA . THR A 1 183 ? -2.128 -13.307 19.177 1.00 93.62 183 THR A CA 1
ATOM 1500 C C . THR A 1 183 ? -2.927 -14.329 19.988 1.00 93.62 183 THR A C 1
ATOM 1502 O O . THR A 1 183 ? -2.352 -15.242 20.580 1.00 93.62 183 THR A O 1
ATOM 1505 N N . ALA A 1 184 ? -4.259 -14.231 19.994 1.00 94.50 184 ALA A N 1
ATOM 1506 C CA . ALA A 1 184 ? -5.140 -15.214 20.622 1.00 94.50 184 ALA A CA 1
ATOM 1507 C C . ALA A 1 184 ? -5.242 -16.541 19.839 1.00 94.50 184 ALA A C 1
ATOM 1509 O O . ALA A 1 184 ? -5.869 -17.488 20.337 1.00 94.50 184 ALA A O 1
ATOM 1510 N N . GLY A 1 185 ? -4.608 -16.621 18.662 1.00 95.19 185 GLY A N 1
ATOM 1511 C CA . GLY A 1 185 ? -4.552 -17.799 17.800 1.00 95.19 185 GLY A CA 1
ATOM 1512 C C . GLY A 1 185 ? -5.728 -17.920 16.834 1.00 95.19 185 GLY A C 1
ATOM 1513 O O . GLY A 1 185 ? -6.076 -19.038 16.464 1.00 95.19 185 GLY A O 1
ATOM 1514 N N . TYR A 1 186 ? -6.377 -16.808 16.480 1.00 95.94 186 TYR A N 1
ATOM 1515 C CA . TYR A 1 186 ? -7.447 -16.792 15.486 1.00 95.94 186 TYR A CA 1
ATOM 1516 C C . TYR A 1 186 ? -6.946 -16.322 14.124 1.00 95.94 186 TYR A C 1
ATOM 1518 O O . TYR A 1 186 ? -6.167 -15.373 14.029 1.00 95.94 186 TYR A O 1
ATOM 1526 N N . ASP A 1 187 ? -7.481 -16.944 13.079 1.00 93.38 187 ASP A N 1
ATOM 1527 C CA . ASP A 1 187 ? -7.360 -16.460 11.710 1.00 93.38 187 ASP A CA 1
ATOM 1528 C C . ASP A 1 187 ? -8.422 -15.388 11.423 1.00 93.38 187 ASP A C 1
ATOM 1530 O O . ASP A 1 187 ? -9.496 -15.361 12.035 1.00 93.38 187 ASP A O 1
ATOM 1534 N N . VAL A 1 188 ? -8.118 -14.488 10.485 1.00 90.50 188 VA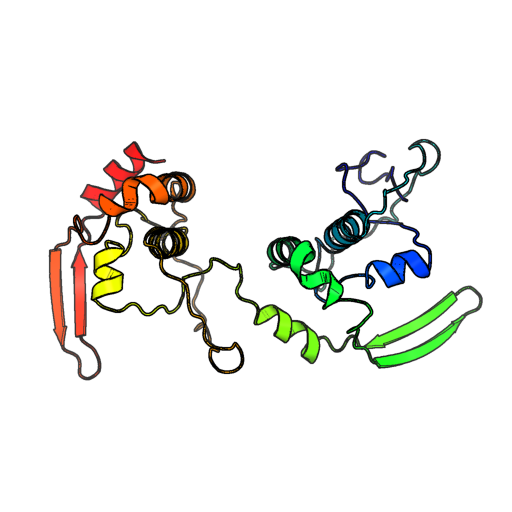L A N 1
ATOM 1535 C CA . VAL A 1 188 ? -9.043 -13.439 10.038 1.00 90.50 188 VAL A CA 1
ATOM 1536 C C . VAL A 1 188 ? -9.681 -13.849 8.719 1.00 90.50 188 VAL A C 1
ATOM 1538 O O . VAL A 1 188 ? -9.056 -13.769 7.660 1.00 90.50 188 VAL A O 1
ATOM 1541 N N . ASP A 1 189 ? -10.953 -14.233 8.787 1.00 90.31 189 ASP A N 1
ATOM 1542 C CA . ASP A 1 189 ? -11.756 -14.537 7.608 1.00 90.31 189 ASP A CA 1
ATOM 1543 C C . ASP A 1 189 ? -12.231 -13.258 6.915 1.00 90.31 189 ASP A C 1
ATOM 1545 O O . ASP A 1 189 ? -12.737 -12.323 7.542 1.00 90.31 189 ASP A O 1
ATOM 1549 N N . ARG A 1 190 ? -12.111 -13.232 5.585 1.00 86.88 190 ARG A N 1
ATOM 1550 C CA . ARG A 1 190 ? -12.589 -12.130 4.747 1.00 86.88 190 ARG A CA 1
ATOM 1551 C C . ARG A 1 190 ? -13.465 -12.665 3.628 1.00 86.88 190 ARG A C 1
ATOM 1553 O O . ARG A 1 190 ? -13.083 -13.588 2.910 1.00 86.88 190 ARG A O 1
ATOM 1560 N N . TYR A 1 191 ? -14.638 -12.064 3.466 1.00 84.75 191 TYR A N 1
ATOM 1561 C CA . TYR A 1 191 ? -15.510 -12.380 2.343 1.00 84.75 191 TYR A CA 1
ATOM 1562 C C . TYR A 1 191 ? -14.881 -11.927 1.016 1.00 84.75 191 TYR A C 1
ATOM 1564 O O . TYR A 1 191 ? -14.192 -10.905 0.987 1.00 84.75 191 TYR A O 1
ATOM 1572 N N . PRO A 1 192 ? -15.150 -12.641 -0.091 1.00 78.19 192 PRO A N 1
ATOM 1573 C CA . PRO A 1 192 ? -14.691 -12.243 -1.416 1.00 78.19 192 PRO A CA 1
ATOM 1574 C C . PRO A 1 192 ? -15.083 -10.804 -1.797 1.00 78.19 192 PRO A C 1
ATOM 1576 O O . PRO A 1 192 ? -16.211 -10.357 -1.568 1.00 78.19 192 PRO A O 1
ATOM 1579 N N . GLU A 1 193 ? -14.168 -10.094 -2.457 1.00 73.12 193 GLU A N 1
ATOM 1580 C CA . GLU A 1 193 ? -14.314 -8.678 -2.847 1.00 73.12 193 GLU A CA 1
ATOM 1581 C C . GLU A 1 193 ? -15.497 -8.409 -3.797 1.00 73.12 193 GLU A C 1
ATOM 1583 O O . GLU A 1 193 ? -15.994 -7.286 -3.916 1.00 73.12 193 GLU A O 1
ATOM 1588 N N . ASN A 1 194 ? -15.985 -9.433 -4.499 1.00 76.12 194 ASN A N 1
ATOM 1589 C CA . ASN A 1 194 ? -17.149 -9.308 -5.373 1.00 76.12 194 ASN A CA 1
ATOM 1590 C C . ASN A 1 194 ? -18.482 -9.227 -4.609 1.00 76.12 194 ASN A C 1
ATOM 1592 O O . ASN A 1 194 ? -19.462 -8.773 -5.198 1.00 76.12 194 ASN A O 1
ATOM 1596 N N . ILE A 1 195 ? -18.526 -9.625 -3.332 1.00 83.94 195 ILE A N 1
ATOM 1597 C CA . ILE A 1 195 ? -19.734 -9.564 -2.490 1.00 83.94 195 ILE A CA 1
ATOM 1598 C C . ILE A 1 195 ? -19.595 -8.609 -1.297 1.00 83.94 195 ILE A C 1
ATOM 1600 O O . ILE A 1 195 ? -20.597 -8.068 -0.838 1.00 83.94 195 ILE A O 1
ATOM 1604 N N . ALA A 1 196 ? -18.377 -8.360 -0.812 1.00 83.38 196 ALA A N 1
ATOM 1605 C CA . ALA A 1 196 ? -18.110 -7.540 0.371 1.00 83.38 196 ALA A CA 1
ATOM 1606 C C . ALA A 1 196 ? -17.717 -6.099 0.012 1.00 83.38 196 ALA A C 1
ATOM 1608 O O . ALA A 1 196 ? -16.635 -5.626 0.354 1.00 83.38 196 ALA A O 1
ATOM 1609 N N . ARG A 1 197 ? -18.601 -5.400 -0.709 1.00 81.75 197 ARG A N 1
ATOM 1610 C CA . ARG A 1 197 ? -18.371 -4.019 -1.159 1.00 81.75 197 ARG A CA 1
ATOM 1611 C C . ARG A 1 197 ? -19.101 -3.028 -0.266 1.00 81.75 197 ARG A C 1
ATOM 1613 O O . ARG A 1 197 ? -20.306 -3.147 -0.060 1.00 81.75 197 ARG A O 1
ATOM 1620 N N . TYR A 1 198 ? -18.377 -2.015 0.197 1.00 82.62 198 TYR A N 1
ATOM 1621 C CA . TYR A 1 198 ? -18.896 -0.979 1.085 1.00 82.62 198 TYR A CA 1
ATOM 1622 C C . TYR A 1 198 ? -18.778 0.396 0.434 1.00 82.62 198 TYR A C 1
ATOM 1624 O O . TYR A 1 198 ? -17.901 0.647 -0.388 1.00 82.62 198 TYR A O 1
ATOM 1632 N N . THR A 1 199 ? -19.681 1.303 0.794 1.00 82.00 199 THR A N 1
ATOM 1633 C CA . THR A 1 199 ? -19.642 2.698 0.346 1.00 82.00 199 THR A CA 1
ATOM 1634 C C . THR A 1 199 ? -19.587 3.599 1.567 1.00 82.00 199 THR A C 1
ATOM 1636 O O . THR A 1 199 ? -20.530 3.638 2.355 1.00 82.00 199 THR A O 1
ATOM 1639 N N . MET A 1 200 ? -18.485 4.336 1.715 1.00 81.75 200 MET A N 1
ATOM 1640 C CA . MET A 1 200 ? -18.370 5.379 2.729 1.00 81.75 200 MET A CA 1
ATOM 1641 C C . MET A 1 200 ? -19.323 6.524 2.380 1.00 81.75 200 MET A C 1
ATOM 1643 O O . MET A 1 200 ? -19.275 7.091 1.284 1.00 81.75 200 MET A O 1
ATOM 1647 N N . ILE A 1 201 ? -20.191 6.882 3.322 1.00 88.12 201 ILE A N 1
ATOM 1648 C CA . ILE A 1 201 ? -21.031 8.069 3.187 1.00 88.12 201 ILE A CA 1
ATOM 1649 C C . ILE A 1 201 ? -20.120 9.286 3.314 1.00 88.12 201 ILE A C 1
ATOM 1651 O O . ILE A 1 201 ? -19.422 9.438 4.312 1.00 88.12 201 ILE A O 1
ATOM 1655 N N . LYS A 1 202 ? -20.127 10.159 2.303 1.00 86.19 202 LYS A N 1
ATOM 1656 C CA . LYS A 1 202 ? -19.300 11.370 2.303 1.00 86.19 202 LYS A CA 1
ATOM 1657 C C . LYS A 1 202 ? -19.604 12.220 3.536 1.00 86.19 202 LYS A C 1
ATOM 1659 O O . LYS A 1 202 ? -20.748 12.622 3.745 1.00 86.19 202 LYS A O 1
ATOM 1664 N N . HIS A 1 203 ? -18.564 12.538 4.293 1.00 79.62 203 HIS A N 1
ATOM 1665 C CA . HIS A 1 203 ? -18.613 13.450 5.426 1.00 79.62 203 HIS A CA 1
ATOM 1666 C C . HIS A 1 203 ? -17.606 14.591 5.238 1.00 79.62 203 HIS A C 1
ATOM 1668 O O . HIS A 1 203 ? -16.745 14.550 4.356 1.00 79.62 203 HIS A O 1
ATOM 1674 N N . GLY A 1 204 ? -17.765 15.658 6.026 1.00 79.69 204 GLY A N 1
ATOM 1675 C CA . GLY A 1 204 ? -16.792 16.748 6.068 1.00 79.69 204 GLY A CA 1
ATOM 1676 C C . GLY A 1 204 ? -15.438 16.279 6.605 1.00 79.69 204 GLY A C 1
ATOM 1677 O O . GLY A 1 204 ? -15.299 15.143 7.062 1.00 79.69 204 GLY A O 1
ATOM 1678 N N . MET A 1 205 ? -14.444 17.170 6.566 1.00 72.44 205 MET A N 1
ATOM 1679 C CA . MET A 1 205 ? -13.165 16.909 7.231 1.00 72.44 205 MET A CA 1
ATOM 1680 C C . MET A 1 205 ? -13.388 16.581 8.705 1.00 72.44 205 MET A C 1
ATOM 1682 O O . MET A 1 205 ? -14.257 17.178 9.348 1.00 72.44 205 MET A O 1
ATOM 1686 N N . GLU A 1 206 ? -12.573 15.655 9.206 1.00 69.94 206 GLU A N 1
ATOM 1687 C CA . GLU A 1 206 ? -12.595 15.244 10.602 1.00 69.94 206 GLU A CA 1
ATOM 1688 C C . GLU A 1 206 ? -12.582 16.462 11.533 1.00 69.94 206 GLU A C 1
ATOM 1690 O O . GLU A 1 206 ? -11.789 17.396 11.327 1.00 69.94 206 GLU A O 1
ATOM 1695 N N . PRO A 1 207 ? -13.464 16.500 12.545 1.00 74.31 207 PRO A N 1
ATOM 1696 C CA . PRO A 1 207 ? -13.461 17.577 13.512 1.00 74.31 207 PRO A CA 1
ATOM 1697 C C . PRO A 1 207 ? -12.092 17.688 14.182 1.00 74.31 207 PRO A C 1
ATOM 1699 O O . PRO A 1 207 ? -11.504 16.690 14.592 1.00 74.31 207 PRO A O 1
ATOM 1702 N N . LYS A 1 208 ? -11.624 18.919 14.420 1.00 74.69 208 LYS A N 1
ATOM 1703 C CA . LYS A 1 208 ? -10.413 19.158 15.230 1.00 74.69 208 LYS A CA 1
ATOM 1704 C C . LYS A 1 208 ? -10.502 18.567 16.645 1.00 74.69 208 LYS A C 1
ATOM 1706 O O . LYS A 1 208 ? -9.479 18.452 17.307 1.00 74.69 208 LYS A O 1
ATOM 1711 N N . SER A 1 209 ? -11.708 18.233 17.109 1.00 78.12 209 SER A N 1
ATOM 1712 C CA . SER A 1 209 ? -11.943 17.586 18.398 1.00 78.12 209 SER A CA 1
ATOM 1713 C C . SER A 1 209 ? -11.490 16.127 18.447 1.00 78.12 209 SER A C 1
ATOM 1715 O O . SER A 1 209 ? -11.348 15.612 19.546 1.00 78.12 209 SER A O 1
ATOM 1717 N N . ASN A 1 210 ? -11.241 15.473 17.306 1.00 81.38 210 ASN A N 1
ATOM 1718 C CA . ASN A 1 210 ? -10.664 14.131 17.265 1.00 81.38 210 ASN A CA 1
ATOM 1719 C C . ASN A 1 210 ? -9.297 14.181 16.558 1.00 81.38 210 ASN A C 1
ATOM 1721 O O . ASN A 1 210 ? -9.215 13.939 15.356 1.00 81.38 210 ASN A O 1
ATOM 1725 N N . PRO A 1 211 ? -8.220 14.612 17.236 1.00 87.31 211 PRO A N 1
ATOM 1726 C CA . PRO A 1 211 ? -6.891 14.630 16.637 1.00 87.31 211 PRO A CA 1
ATOM 1727 C C . PRO A 1 211 ? -6.344 13.209 16.473 1.00 87.31 211 PRO A C 1
ATOM 1729 O O . PRO A 1 211 ? -6.810 12.263 17.103 1.00 87.31 211 PRO A O 1
ATOM 1732 N N . VAL A 1 212 ? -5.305 13.062 15.653 1.00 88.44 212 VAL A N 1
ATOM 1733 C CA . VAL A 1 212 ? -4.509 11.829 15.618 1.00 88.44 212 VAL A CA 1
ATOM 1734 C C . VAL A 1 212 ? -3.980 11.526 17.019 1.00 88.44 212 VAL A C 1
ATOM 1736 O O . VAL A 1 212 ? -3.424 12.418 17.659 1.00 88.44 212 VAL A O 1
ATOM 1739 N N . ASN A 1 213 ? -4.129 10.279 17.471 1.00 89.81 213 ASN A N 1
ATOM 1740 C CA . ASN A 1 213 ? -3.561 9.845 18.742 1.00 89.81 213 ASN A CA 1
ATOM 1741 C C . ASN A 1 213 ? -2.018 9.876 18.642 1.00 89.81 213 ASN A C 1
ATOM 1743 O O . ASN A 1 213 ? -1.454 9.146 17.817 1.00 89.81 213 ASN A O 1
ATOM 1747 N N . PRO A 1 214 ? -1.316 10.704 19.442 1.00 89.31 214 PRO A N 1
ATOM 1748 C CA . PRO A 1 214 ? 0.137 10.848 19.335 1.00 89.31 214 PRO A CA 1
ATOM 1749 C C . PRO A 1 214 ? 0.908 9.602 19.801 1.00 89.31 214 PRO A C 1
ATOM 1751 O O . PRO A 1 214 ? 2.045 9.396 19.393 1.00 89.31 214 PRO A O 1
ATOM 1754 N N . CYS A 1 215 ? 0.275 8.747 20.598 1.00 91.06 215 CYS A N 1
ATOM 1755 C CA . CYS A 1 215 ? 0.873 7.620 21.314 1.00 91.06 215 CYS A CA 1
ATOM 1756 C C . CYS A 1 215 ? 0.604 6.285 20.615 1.00 91.06 215 CYS A C 1
ATOM 1758 O O . CYS A 1 215 ? 1.084 5.246 21.059 1.00 91.06 215 CYS A O 1
ATOM 1760 N N . ARG A 1 216 ? -0.167 6.292 19.519 1.00 91.75 216 ARG A N 1
ATOM 1761 C CA . ARG A 1 216 ? -0.650 5.085 18.833 1.00 91.75 216 ARG A CA 1
ATOM 1762 C C . ARG A 1 216 ? 0.445 4.071 18.506 1.00 91.75 216 ARG A C 1
ATOM 1764 O O . ARG A 1 216 ? 0.228 2.884 18.687 1.00 91.75 216 ARG A O 1
ATOM 1771 N N . TYR A 1 217 ? 1.629 4.517 18.082 1.00 89.50 217 TYR A N 1
ATOM 1772 C CA . TYR A 1 217 ? 2.719 3.598 17.745 1.00 89.50 217 TYR A CA 1
ATOM 1773 C C . TYR A 1 217 ? 3.313 2.941 18.994 1.00 89.50 217 TYR A C 1
ATOM 1775 O O . TYR A 1 217 ? 3.488 1.726 19.009 1.00 89.50 217 TYR A O 1
ATOM 1783 N N . ASN A 1 218 ? 3.523 3.714 20.065 1.00 91.19 218 ASN A N 1
ATOM 1784 C CA . ASN A 1 218 ? 3.959 3.171 21.352 1.00 91.19 218 ASN A CA 1
ATOM 1785 C C . ASN A 1 218 ? 2.922 2.173 21.887 1.00 91.19 218 ASN A C 1
ATOM 1787 O O . ASN A 1 218 ? 3.284 1.095 22.342 1.00 91.19 218 ASN A O 1
ATOM 1791 N N . LEU A 1 219 ? 1.627 2.497 21.796 1.00 92.88 219 LEU A N 1
ATOM 1792 C CA . LEU A 1 219 ? 0.546 1.601 22.213 1.00 92.88 219 LEU A CA 1
ATOM 1793 C C . LEU A 1 219 ? 0.523 0.300 21.395 1.00 92.88 219 LEU A C 1
ATOM 1795 O O . LEU A 1 219 ? 0.423 -0.773 21.986 1.00 92.88 219 LEU A O 1
ATOM 1799 N N . MET A 1 220 ? 0.685 0.374 20.072 1.00 90.19 220 MET A N 1
ATOM 1800 C CA . MET A 1 220 ? 0.735 -0.803 19.196 1.00 90.19 220 MET A CA 1
ATOM 1801 C C . MET A 1 220 ? 1.905 -1.741 19.525 1.00 90.19 220 MET A C 1
ATOM 1803 O O . MET A 1 220 ? 1.750 -2.962 19.496 1.00 90.19 220 MET A O 1
ATOM 1807 N N . GLU A 1 221 ? 3.078 -1.200 19.873 1.00 88.31 221 GLU A N 1
ATOM 1808 C CA . GLU A 1 221 ? 4.221 -2.018 20.304 1.00 88.31 221 GLU A CA 1
ATOM 1809 C C . GLU A 1 221 ? 3.925 -2.791 21.601 1.00 88.31 221 GLU A C 1
ATOM 1811 O O . GLU A 1 221 ? 4.436 -3.895 21.815 1.00 88.31 221 GLU A O 1
ATOM 1816 N N . LEU A 1 222 ? 3.069 -2.238 22.465 1.00 90.31 222 LEU A N 1
ATOM 1817 C CA . LEU A 1 222 ? 2.690 -2.844 23.739 1.00 90.31 222 LEU A CA 1
ATOM 1818 C C . LEU A 1 222 ? 1.634 -3.938 23.608 1.00 90.31 222 LEU A C 1
ATOM 1820 O O . LEU A 1 222 ? 1.625 -4.849 24.442 1.00 90.31 222 LEU A O 1
ATOM 1824 N N . THR A 1 223 ? 0.796 -3.889 22.568 1.00 90.81 223 THR A N 1
ATOM 1825 C CA . THR A 1 223 ? -0.374 -4.761 22.407 1.00 90.81 223 THR A CA 1
ATOM 1826 C C . THR A 1 223 ? -0.041 -6.230 22.626 1.00 90.81 223 THR A C 1
ATOM 1828 O O . THR A 1 223 ? -0.694 -6.891 23.428 1.00 90.81 223 THR A O 1
ATOM 1831 N N . THR A 1 224 ? 1.017 -6.750 21.993 1.00 84.44 224 THR A N 1
ATOM 1832 C CA . THR A 1 224 ? 1.407 -8.173 22.105 1.00 84.44 224 THR A CA 1
ATOM 1833 C C . THR A 1 224 ? 1.723 -8.609 23.540 1.00 84.44 224 THR A C 1
ATOM 1835 O O . THR A 1 224 ? 1.579 -9.784 23.880 1.00 84.44 224 THR A O 1
ATOM 1838 N N . ARG A 1 225 ? 2.121 -7.666 24.400 1.00 87.12 225 ARG A N 1
ATOM 1839 C CA . ARG A 1 225 ? 2.546 -7.914 25.777 1.00 87.12 225 ARG A CA 1
ATOM 1840 C C . ARG A 1 225 ? 1.422 -7.745 26.790 1.00 87.12 225 ARG A C 1
ATOM 1842 O O . ARG A 1 225 ? 1.411 -8.465 27.788 1.00 87.12 225 ARG A O 1
ATOM 1849 N N . ASP A 1 226 ? 0.542 -6.763 26.611 1.00 91.19 226 ASP A N 1
ATOM 1850 C CA . ASP A 1 226 ? -0.356 -6.338 27.688 1.00 91.19 226 ASP A CA 1
ATOM 1851 C C . ASP A 1 226 ? -1.834 -6.192 27.319 1.00 91.19 226 ASP A C 1
ATOM 1853 O O . ASP A 1 226 ? -2.613 -5.755 28.166 1.00 91.19 226 ASP A O 1
ATOM 1857 N N . TRP A 1 227 ? -2.253 -6.676 26.146 1.00 92.69 227 TRP A N 1
ATOM 1858 C CA . TRP A 1 227 ? -3.662 -6.689 25.731 1.00 92.69 227 TRP A CA 1
ATOM 1859 C C . TRP A 1 227 ? -4.622 -7.337 26.750 1.00 92.69 227 TRP A C 1
ATOM 1861 O O . TRP A 1 227 ? -5.786 -6.959 26.863 1.00 92.69 227 TRP A O 1
ATOM 1871 N N . GLN A 1 228 ? -4.144 -8.286 27.561 1.00 94.44 228 GLN A N 1
ATOM 1872 C CA . GLN A 1 228 ? -4.945 -8.914 28.623 1.00 94.44 228 GLN A CA 1
ATOM 1873 C C . GLN A 1 228 ? -5.229 -7.983 29.816 1.00 94.44 228 GLN A C 1
ATOM 1875 O O . GLN A 1 228 ? -6.125 -8.258 30.613 1.00 94.44 228 GLN A O 1
ATOM 1880 N N . LYS A 1 229 ? -4.461 -6.897 29.963 1.00 94.88 229 LYS A N 1
ATOM 1881 C CA . LYS A 1 229 ? -4.580 -5.917 31.055 1.00 94.88 229 LYS A CA 1
ATOM 1882 C C . LYS A 1 229 ? -5.401 -4.687 30.673 1.00 94.88 229 LYS A C 1
ATOM 1884 O O . LYS A 1 229 ? -5.664 -3.864 31.543 1.00 94.88 229 LYS A O 1
ATOM 1889 N N . ASP A 1 230 ? -5.762 -4.546 29.401 1.00 95.19 230 ASP A N 1
ATOM 1890 C CA . ASP A 1 230 ? -6.470 -3.385 28.871 1.00 95.19 230 ASP A CA 1
ATOM 1891 C C . ASP A 1 230 ? -7.521 -3.794 27.841 1.00 95.19 230 ASP A C 1
ATOM 1893 O O . ASP A 1 230 ? -7.189 -4.354 26.802 1.00 95.19 230 ASP A O 1
ATOM 1897 N N . GLY A 1 231 ? -8.783 -3.508 28.135 1.00 96.88 231 GLY A N 1
ATOM 1898 C CA . GLY A 1 231 ? -9.925 -3.695 27.258 1.00 96.88 231 GLY A CA 1
ATOM 1899 C C . GLY A 1 231 ? -11.203 -3.973 28.046 1.00 96.88 231 GLY A C 1
ATOM 1900 O O . GLY A 1 231 ? -11.525 -3.281 29.008 1.00 96.88 231 GLY A O 1
ATOM 1901 N N . LEU A 1 232 ? -11.956 -5.005 27.681 1.00 97.62 232 LEU A N 1
ATOM 1902 C CA . LEU A 1 232 ? -13.238 -5.321 28.311 1.00 97.62 232 LEU A CA 1
ATOM 1903 C C . LEU A 1 232 ? -13.123 -5.540 29.831 1.00 97.62 232 LEU A C 1
ATOM 1905 O O . LEU A 1 232 ? -14.044 -5.200 30.569 1.00 97.62 232 LEU A O 1
ATOM 1909 N N . SER A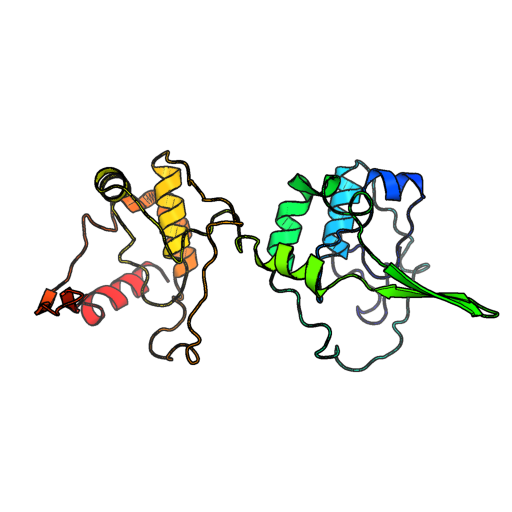 1 233 ? -12.007 -6.100 30.299 1.00 96.94 233 SER A N 1
ATOM 1910 C CA . SER A 1 233 ? -11.761 -6.404 31.712 1.00 96.94 233 SER A CA 1
ATOM 1911 C C . SER A 1 233 ? -11.601 -5.175 32.610 1.00 96.94 233 SER A C 1
ATOM 1913 O O . SER A 1 233 ? -11.866 -5.278 33.807 1.00 96.94 233 SER A O 1
ATOM 1915 N N . ASN A 1 234 ? -11.182 -4.031 32.062 1.00 95.94 234 ASN A N 1
ATOM 1916 C CA . ASN A 1 234 ? -10.957 -2.791 32.810 1.00 95.94 234 ASN A CA 1
ATOM 1917 C C . ASN A 1 234 ? -11.734 -1.589 32.244 1.00 95.94 234 ASN A C 1
ATOM 1919 O O . ASN A 1 234 ? -11.461 -0.463 32.646 1.00 95.94 234 ASN A O 1
ATOM 1923 N N . LEU A 1 235 ? -12.690 -1.819 31.338 1.00 96.88 235 LEU A N 1
ATOM 1924 C CA . LEU A 1 235 ? -13.527 -0.773 30.754 1.00 96.88 235 LEU A CA 1
ATOM 1925 C C . LEU A 1 235 ? -14.334 -0.051 31.844 1.00 96.88 235 LEU A C 1
ATOM 1927 O O . LEU A 1 235 ? -15.188 -0.656 32.500 1.00 96.88 235 LEU A O 1
ATOM 1931 N N . ALA A 1 236 ? -14.109 1.254 31.984 1.00 96.38 236 ALA A N 1
ATOM 1932 C CA . ALA A 1 236 ? -14.864 2.127 32.870 1.00 96.38 236 ALA A CA 1
ATOM 1933 C C . ALA A 1 236 ? -15.692 3.133 32.061 1.00 96.38 236 ALA A C 1
ATOM 1935 O O . ALA A 1 236 ? -15.231 3.726 31.094 1.00 96.38 236 ALA A O 1
ATOM 1936 N N . TYR A 1 237 ? -16.955 3.301 32.444 1.00 97.31 237 TYR A N 1
ATOM 1937 C CA . TYR A 1 237 ? -17.858 4.280 31.843 1.00 97.31 237 TYR A CA 1
ATOM 1938 C C . TYR A 1 237 ? -19.047 4.533 32.768 1.00 97.31 237 TYR A C 1
ATOM 1940 O O . TYR A 1 237 ? -19.361 3.734 33.656 1.00 97.31 237 TYR A O 1
ATOM 1948 N N . LYS A 1 238 ? -19.757 5.636 32.532 1.00 98.00 238 LYS A N 1
ATOM 1949 C CA . LYS A 1 238 ? -21.040 5.940 33.176 1.00 98.00 238 LYS A CA 1
ATOM 1950 C C . LYS A 1 238 ? -22.131 6.015 32.118 1.00 98.00 238 LYS A C 1
ATOM 1952 O O . LYS A 1 238 ? -21.985 6.686 31.100 1.00 98.00 238 LYS A O 1
ATOM 1957 N N . ILE A 1 239 ? -23.262 5.358 32.358 1.00 98.19 239 ILE A N 1
ATOM 1958 C CA . ILE A 1 239 ? -24.440 5.517 31.499 1.00 98.19 239 ILE A CA 1
ATOM 1959 C C . ILE A 1 239 ? -25.088 6.861 31.826 1.00 98.19 239 ILE A C 1
ATOM 1961 O O . ILE A 1 239 ? -25.574 7.065 32.935 1.00 98.19 239 ILE A O 1
ATOM 1965 N N . VAL A 1 240 ? -25.130 7.759 30.844 1.00 98.25 240 VAL A N 1
ATOM 1966 C CA . VAL A 1 240 ? -25.776 9.071 30.979 1.00 98.25 240 VAL A CA 1
ATOM 1967 C C . VAL A 1 240 ? -27.262 8.957 30.658 1.00 98.25 240 VAL A C 1
ATOM 1969 O O . VAL A 1 240 ? -28.107 9.482 31.382 1.00 98.25 240 VAL A O 1
ATOM 1972 N N . ARG A 1 241 ? -27.605 8.283 29.552 1.00 98.44 241 ARG A N 1
ATOM 1973 C CA . ARG A 1 241 ? -29.000 8.140 29.110 1.00 98.44 241 ARG A CA 1
ATOM 1974 C C . ARG A 1 241 ? -29.183 6.967 28.154 1.00 98.44 241 ARG A C 1
ATOM 1976 O O . ARG A 1 241 ? -28.435 6.837 27.194 1.00 98.44 241 ARG A O 1
ATOM 1983 N N . ILE A 1 242 ? -30.259 6.200 28.335 1.00 98.56 242 ILE A N 1
ATOM 1984 C CA . ILE A 1 242 ? -30.720 5.191 27.369 1.00 98.56 242 ILE A CA 1
ATOM 1985 C C . ILE A 1 242 ? -32.020 5.682 26.732 1.00 98.56 242 ILE A C 1
ATOM 1987 O O . ILE A 1 242 ? -32.955 6.071 27.428 1.00 98.56 242 ILE A O 1
ATOM 1991 N N . THR A 1 243 ? -32.083 5.707 25.401 1.00 98.44 243 THR A N 1
ATOM 1992 C CA . THR A 1 243 ? -33.278 6.096 24.641 1.00 98.44 243 THR A CA 1
ATOM 1993 C C . THR A 1 243 ? -33.645 5.010 23.640 1.00 98.44 243 THR A C 1
ATOM 1995 O O . THR A 1 243 ? -32.929 4.790 22.664 1.00 98.44 243 THR A O 1
ATOM 1998 N N . ASN A 1 244 ? -34.802 4.385 23.839 1.00 98.38 244 ASN A N 1
ATOM 1999 C CA . ASN A 1 244 ? -35.342 3.408 22.899 1.00 98.38 244 ASN A CA 1
ATOM 2000 C C . ASN A 1 244 ? -36.002 4.137 21.722 1.00 98.38 244 ASN A C 1
ATOM 2002 O O . ASN A 1 244 ? -36.920 4.941 21.911 1.00 98.38 244 ASN A O 1
ATOM 2006 N N . LYS A 1 245 ? -35.529 3.883 20.502 1.00 97.69 245 LYS A N 1
ATOM 2007 C CA . LYS A 1 245 ? -36.162 4.336 19.258 1.00 97.69 245 LYS A CA 1
ATOM 2008 C C . LYS A 1 245 ? -36.756 3.133 18.537 1.00 97.69 245 LYS A C 1
ATOM 2010 O O . LYS A 1 245 ? -36.438 1.988 18.830 1.00 97.69 245 LYS A O 1
ATOM 2015 N N . LYS A 1 246 ? -37.609 3.401 17.549 1.00 98.06 246 LYS A N 1
ATOM 2016 C CA . LYS A 1 246 ? -38.273 2.348 16.769 1.00 98.06 246 LYS A CA 1
ATOM 2017 C C . LYS A 1 246 ? -37.285 1.409 16.059 1.00 98.06 246 LYS A C 1
ATOM 2019 O O . LYS A 1 246 ? -37.594 0.237 15.900 1.00 98.06 246 LYS A O 1
ATOM 2024 N N . LEU A 1 247 ? -36.143 1.932 15.607 1.00 98.19 247 LEU A N 1
ATOM 2025 C CA . LEU A 1 247 ? -35.177 1.196 14.778 1.00 98.19 247 LEU A CA 1
ATOM 2026 C C . LEU A 1 247 ? -33.841 0.915 15.478 1.00 98.19 247 LEU A C 1
ATOM 2028 O O . LEU A 1 247 ? -33.034 0.167 14.943 1.00 98.19 247 LEU A O 1
ATOM 2032 N N . TYR A 1 248 ? -33.580 1.533 16.631 1.00 97.69 248 TYR A N 1
ATOM 2033 C CA . TYR A 1 248 ? -32.317 1.383 17.352 1.00 97.69 248 TYR A CA 1
ATOM 2034 C C . TYR A 1 248 ? -32.459 1.803 18.817 1.00 97.69 248 TYR A C 1
ATOM 2036 O O . TYR A 1 248 ? -33.357 2.566 19.180 1.00 97.69 248 TYR A O 1
ATOM 2044 N N . THR A 1 249 ? -31.530 1.355 19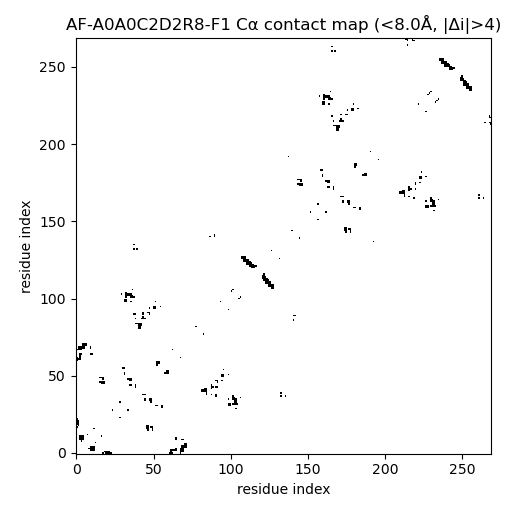.652 1.00 98.25 249 THR A N 1
ATOM 2045 C CA . THR A 1 249 ? -31.374 1.852 21.021 1.00 98.25 249 THR A CA 1
ATOM 2046 C C . THR A 1 249 ? -30.184 2.793 21.057 1.00 98.25 249 THR A C 1
ATOM 2048 O O . THR A 1 249 ? -29.081 2.421 20.670 1.00 98.25 249 THR A O 1
ATOM 2051 N N . HIS A 1 250 ? -30.401 4.023 21.511 1.00 98.19 250 HIS A N 1
ATOM 2052 C CA . HIS A 1 250 ? -29.329 4.987 21.709 1.00 98.19 250 HIS A CA 1
ATOM 2053 C C . HIS A 1 250 ? -28.867 4.942 23.163 1.00 98.19 250 HIS A C 1
ATOM 2055 O O . HIS A 1 250 ? -29.636 5.292 24.062 1.00 98.19 250 HIS A O 1
ATOM 2061 N N . ILE A 1 251 ? -27.625 4.522 23.386 1.00 98.19 251 ILE A N 1
ATOM 2062 C CA . ILE A 1 251 ? -26.983 4.509 24.700 1.00 98.19 251 ILE A CA 1
ATOM 2063 C C . ILE A 1 251 ? -25.945 5.631 24.701 1.00 98.19 251 ILE A C 1
ATOM 2065 O O . ILE A 1 251 ? -24.946 5.549 23.996 1.00 98.19 251 ILE A O 1
ATOM 2069 N N . LEU A 1 252 ? -26.208 6.690 25.463 1.00 98.12 252 LEU A N 1
ATOM 2070 C CA . LEU A 1 252 ? -25.260 7.772 25.695 1.00 98.12 252 LEU A CA 1
ATOM 2071 C C . LEU A 1 252 ? -24.436 7.440 26.938 1.00 98.12 252 LEU A C 1
ATOM 2073 O O . LEU A 1 252 ? -25.002 7.246 28.020 1.00 98.12 252 LEU A O 1
ATOM 2077 N N . VAL A 1 253 ? -23.119 7.402 26.773 1.00 97.81 253 VAL A N 1
ATOM 2078 C CA . VAL A 1 253 ? -22.152 7.077 27.823 1.00 97.81 253 VAL A CA 1
ATOM 2079 C C . VAL A 1 253 ? -21.155 8.216 28.008 1.00 97.81 253 VAL A C 1
ATOM 2081 O O . VAL A 1 253 ? -20.834 8.925 27.059 1.00 97.81 253 VAL A O 1
ATOM 2084 N N . ASP A 1 254 ? -20.689 8.379 29.238 1.00 97.56 254 ASP A N 1
ATOM 2085 C CA . ASP A 1 254 ? -19.509 9.158 29.595 1.00 97.56 254 ASP A CA 1
ATOM 2086 C C . ASP A 1 254 ? -18.353 8.169 29.778 1.00 97.56 254 ASP A C 1
ATOM 2088 O O . ASP A 1 254 ? -18.420 7.289 30.641 1.00 97.56 254 ASP A O 1
ATOM 2092 N N . LEU A 1 255 ? -17.345 8.282 28.913 1.00 95.69 255 LEU A N 1
ATOM 2093 C CA . LEU A 1 255 ? -16.166 7.415 28.890 1.00 95.69 255 LEU A CA 1
ATOM 2094 C C . LEU A 1 255 ? -15.051 7.909 29.824 1.00 95.69 255 LEU A C 1
ATOM 2096 O O . LEU A 1 255 ? -13.950 7.385 29.760 1.00 95.69 255 LEU A O 1
ATOM 2100 N N . LEU A 1 256 ? -15.321 8.907 30.677 1.00 96.00 256 LEU A N 1
ATOM 2101 C CA . LEU A 1 256 ? -14.364 9.411 31.670 1.00 96.00 256 LEU A CA 1
ATOM 2102 C C . LEU A 1 256 ? -13.078 9.967 31.037 1.00 96.00 256 LEU A C 1
ATOM 2104 O O . LEU A 1 256 ? -11.993 9.856 31.602 1.00 96.00 256 LEU A O 1
ATOM 2108 N N . GLU A 1 257 ? -13.192 10.569 29.847 1.00 92.75 257 GLU A N 1
ATOM 2109 C CA . GLU A 1 257 ? -12.035 11.042 29.075 1.00 92.75 257 GLU A CA 1
ATOM 2110 C C . GLU A 1 257 ? -11.167 12.018 29.883 1.00 92.75 257 GLU A C 1
ATOM 2112 O O . GLU A 1 257 ? -9.944 11.922 29.860 1.00 92.75 257 GLU A O 1
ATOM 2117 N N . ASN A 1 258 ? -11.782 12.930 30.643 1.00 93.12 258 ASN A N 1
ATOM 2118 C CA . ASN A 1 258 ? -11.047 13.926 31.429 1.00 93.12 258 ASN A CA 1
ATOM 2119 C C . ASN A 1 258 ? -10.224 13.298 32.563 1.00 93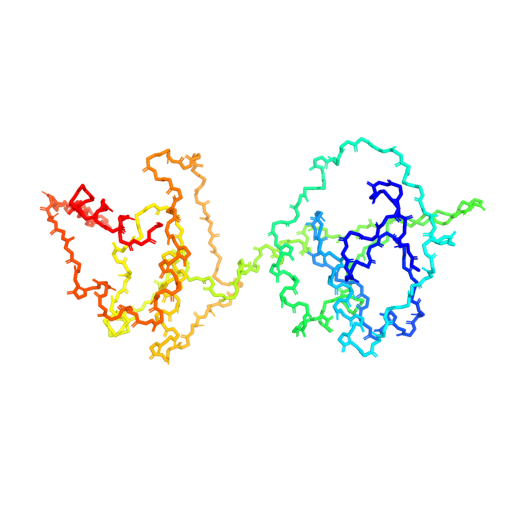.12 258 ASN A C 1
ATOM 2121 O O . ASN A 1 258 ? -9.218 13.871 32.980 1.00 93.12 258 ASN A O 1
ATOM 2125 N N . GLU A 1 259 ? -10.661 12.152 33.079 1.00 93.62 259 GLU A N 1
ATOM 2126 C CA . GLU A 1 259 ? -9.995 11.419 34.145 1.00 93.62 259 GLU A CA 1
ATOM 2127 C C . GLU A 1 259 ? -8.955 10.426 33.603 1.00 93.62 259 GLU A C 1
ATOM 2129 O O . GLU A 1 259 ? -7.856 10.335 34.151 1.00 93.62 259 GLU A O 1
ATOM 2134 N N . GLU A 1 260 ? -9.274 9.696 32.532 1.00 92.56 260 GLU A N 1
ATOM 2135 C CA . GLU A 1 260 ? -8.426 8.615 32.018 1.00 92.56 260 GLU A CA 1
ATOM 2136 C C . GLU A 1 260 ? -7.355 9.098 31.038 1.00 92.56 260 GLU A C 1
ATOM 2138 O O . GLU A 1 260 ? -6.192 8.689 31.133 1.00 92.56 260 GLU A O 1
ATOM 2143 N N . ARG A 1 261 ? -7.712 9.988 30.105 1.00 92.25 261 ARG A N 1
ATOM 2144 C CA . ARG A 1 261 ? -6.829 10.371 28.998 1.00 92.25 261 ARG A CA 1
ATOM 2145 C C . ARG A 1 261 ? -5.519 11.022 29.459 1.00 92.25 261 ARG A C 1
ATOM 2147 O O . ARG A 1 261 ? -4.478 10.576 28.982 1.00 92.25 261 ARG A O 1
ATOM 2154 N N . PRO A 1 262 ? -5.492 11.996 30.394 1.00 93.44 262 PRO A N 1
ATOM 2155 C CA . PRO A 1 262 ? -4.232 12.624 30.805 1.00 93.44 262 PRO A CA 1
ATOM 2156 C C . PRO A 1 262 ? -3.248 11.646 31.460 1.00 93.44 262 PRO A C 1
ATOM 2158 O O . PRO A 1 262 ? -2.037 11.774 31.290 1.00 93.44 262 PRO A O 1
ATOM 2161 N N . LEU A 1 263 ? -3.759 10.659 32.207 1.00 91.12 263 LEU A N 1
ATOM 2162 C CA . LEU A 1 263 ? -2.935 9.635 32.852 1.00 91.12 263 LEU A CA 1
ATOM 2163 C C . LEU A 1 263 ? -2.325 8.690 31.818 1.00 91.12 263 LEU A C 1
ATOM 2165 O O . LEU A 1 263 ? -1.134 8.395 31.882 1.00 91.12 263 LEU A O 1
ATOM 2169 N N . LEU A 1 264 ? -3.132 8.248 30.851 1.00 90.25 264 LEU A N 1
ATOM 2170 C CA . LEU A 1 264 ? -2.662 7.427 29.741 1.00 90.25 264 LEU A CA 1
ATOM 2171 C C . LEU A 1 264 ? -1.627 8.173 28.905 1.00 90.25 264 LEU A C 1
ATOM 2173 O O . LEU A 1 264 ? -0.584 7.606 28.580 1.00 90.25 264 LEU A O 1
ATOM 2177 N N . GLU A 1 265 ? -1.885 9.447 28.604 1.00 90.19 265 GLU A N 1
ATOM 2178 C CA . GLU A 1 265 ? -0.964 10.237 27.801 1.00 90.19 265 GLU A CA 1
ATOM 2179 C C . GLU A 1 265 ? 0.393 10.417 28.505 1.00 90.19 265 GLU A C 1
ATOM 2181 O O . GLU A 1 265 ? 1.447 10.248 27.897 1.00 90.19 265 GLU A O 1
ATOM 2186 N N . LEU A 1 266 ? 0.387 10.650 29.821 1.00 91.31 266 LEU A N 1
ATOM 2187 C CA . LEU A 1 266 ? 1.612 10.718 30.623 1.00 91.31 266 LEU A CA 1
ATOM 2188 C C . LEU A 1 266 ? 2.391 9.391 30.650 1.00 91.31 266 LEU A C 1
ATOM 2190 O O . LEU A 1 266 ? 3.615 9.395 30.767 1.00 91.31 266 LEU A O 1
ATOM 2194 N N . MET A 1 267 ? 1.692 8.256 30.596 1.00 88.62 267 MET A N 1
ATOM 2195 C CA . MET A 1 267 ? 2.305 6.931 30.698 1.00 88.62 267 MET A CA 1
ATOM 2196 C C . MET A 1 267 ? 2.889 6.416 29.380 1.00 88.62 267 MET A C 1
ATOM 2198 O O . MET A 1 267 ? 3.822 5.611 29.425 1.00 88.62 267 MET A O 1
ATOM 2202 N N . PHE A 1 268 ? 2.329 6.813 28.233 1.00 88.50 268 PHE A N 1
ATOM 2203 C CA . PHE A 1 268 ? 2.552 6.100 26.971 1.00 88.50 268 PHE A CA 1
ATOM 2204 C C . PHE A 1 268 ? 3.028 6.951 25.778 1.00 88.50 268 PHE A C 1
ATOM 2206 O O . PHE A 1 268 ? 3.315 6.350 24.742 1.00 88.50 268 PHE A O 1
ATOM 2213 N N . CYS A 1 269 ? 3.121 8.285 25.856 1.00 85.38 269 CYS A N 1
ATOM 2214 C CA . CYS A 1 269 ? 3.343 9.142 24.665 1.00 85.38 269 CYS A CA 1
ATOM 2215 C C . CYS A 1 269 ? 4.780 9.677 24.457 1.00 85.38 269 CYS A C 1
ATOM 2217 O O . CYS A 1 269 ? 5.334 10.285 25.391 1.00 85.38 269 CYS A O 1
#

Nearest PDB structures (foldseek):
  2fyc-assembly2_D  TM=9.822E-01  e=3.422E-11  Bos taurus
  1yro-assembly2_D  TM=9.824E-01  e=3.832E-11  Bos taurus
  2agd-assembly1_A  TM=9.856E-01  e=1.576E-10  Homo sapiens
  4l41-assembly1_C  TM=9.846E-01  e=1.765E-10  Homo sapiens
  2fyd-assembly2_D  TM=9.818E-01  e=1.976E-10  Bos taurus

Sequence (269 aa):
MAVAMNKFGYKIPYATMFGTSTALTVEQFRRVNGFSNRYWGWGGEDDDMYTRVVTAGYDVDRYPENIARYTMIKHGMEPKSNPVNPCRHNLMELTTRDWQKDGLSNLAYKIIRITHKKLYTHILVDLLENEERPLLELMIPYATMFGTSTVLTVEQFRRVNGFSNRYWGWGGEDDDMYTRVVTAGYDVDRYPENIARYTMIKHGMEPKSNPVNPCRYNLMELTTRDWQKDGLSNLAYKIVRITNKKLYTHILVDLLENEERPLLELMFC

InterPro domains:
  IPR003859 Beta-1,4-galactosyltransferase [PR02050] (12-33)
  IPR003859 Beta-1,4-galactosyltransferase [PR02050] (34-52)
  IPR003859 Beta-1,4-galactosyltransferase [PTHR19300] (1-130)
  IPR027791 Galactosyltransferase, C-terminal [PF02709] (2-75)
  IPR027791 Galactosyltransferase, C-terminal [PF02709] (137-203)
  IPR029044 Nucleotide-diphospho-sugar transferases [G3DSA:3.90.550.10] (1-130)
  IPR029044 Nucleotide-diphospho-sugar transferases [G3DSA:3.90.550.10] (133-258)
  IPR029044 Nucleotide-diphospho-sugar transferases [SSF53448] (2-127)
  IPR029044 Nucleotide-diphospho-sugar transferases [SSF53448] (140-255)

Radius of gyration: 25.3 Å; Cα contacts (8 Å, |Δi|>4): 309; chains: 1; bounding box: 70×40×74 Å

Foldseek 3Di:
DQAAEVVVVGHHPDDLQQDDDDDDDPVLCVLLQHWFLADQADDQRRSLSSVSSVLSPHDDDDDDSVVRYDYDDDDDPDDPNRHHDLLNVQVSVCSSPCSVPGHNVPQDKAFPDWDDDPVDIDTDIGRPCVPNHVVNVLDDSHPLQQDDDHDDDPVLCVLLQHWFLLDQADDQRRSLSSLSSVLSPHDDDDDDSVPPDDDDDDDDPDDPNRHHRPQNVQVSVCSSPCSVVGHNVPQDKAFPDWDDDPVDIDTDIGRCCVPPRVVSVVVGD